Protein AF-A0A433H4H2-F1 (afdb_monomer)

Sequence (180 aa):
MEIAGAWGLQMPEAVRSMGRLAAERLDGFAQEAAGLAEDLLEARAQIAESAGTTWDSPAAGTFREGIQRHLGQADDAADHLRRAVDLFLRAAEEIRQWVDGIALAMEGVERRLVDSAVRHAGHLGVTVGSIFTHLHDMLEDPRARTALEELGHLREVYEQVSQPEMLVGLQRALSGSQGR

Mean predicted aligned error: 14.94 Å

Nearest PDB structures (foldseek):
  7ubt-assembly1_A  TM=6.525E-01  e=4.839E+00  Homo sapiens
  3zx6-assembly1_B  TM=3.576E-01  e=1.056E+00  Archaeoglobus fulgidus DSM 4304

pLDDT: mean 71.35, std 19.67, range [35.59, 97.0]

Solvent-accessible surface area (backbone atoms only — not comparable to full-atom values): 9523 Å² total; per-residue (Å²): 131,66,67,48,64,79,71,55,60,54,47,41,60,52,45,41,50,52,29,49,53,54,22,53,49,27,47,48,51,20,51,53,31,46,51,52,25,49,54,43,51,51,54,41,51,57,51,56,60,71,59,72,65,90,65,89,47,75,67,49,49,55,49,47,54,54,48,53,51,51,45,50,53,42,54,54,50,28,52,51,27,49,54,47,22,55,51,26,48,50,50,23,50,53,41,42,54,50,30,51,51,49,27,52,52,47,53,55,50,50,51,52,51,52,54,49,45,48,50,51,16,64,75,68,79,44,52,53,66,57,53,52,50,50,52,48,56,47,59,68,30,77,77,41,41,55,59,51,46,52,51,44,46,53,47,47,51,48,41,62,72,52,50,54,66,58,55,52,49,47,50,51,62,66,67,64,70,87,77,128

Structure (mmCIF, N/CA/C/O backbone):
data_AF-A0A433H4H2-F1
#
_entry.id   AF-A0A433H4H2-F1
#
loop_
_atom_site.group_PDB
_atom_site.id
_atom_site.type_symbol
_atom_site.label_atom_id
_atom_site.label_alt_id
_atom_site.label_comp_id
_atom_site.label_asym_id
_atom_site.label_entity_id
_atom_site.label_seq_id
_atom_site.pdbx_PDB_ins_code
_atom_site.Cartn_x
_atom_site.Cartn_y
_atom_site.Cartn_z
_atom_site.occupancy
_atom_site.B_iso_or_equiv
_atom_site.auth_seq_id
_atom_site.auth_comp_id
_atom_site.auth_asym_id
_atom_site.auth_atom_id
_atom_site.pdbx_PDB_model_num
ATOM 1 N N . MET A 1 1 ? 33.474 -1.408 -23.831 1.00 35.59 1 MET A N 1
ATOM 2 C CA . MET A 1 1 ? 33.199 0.033 -23.994 1.00 35.59 1 MET A CA 1
ATOM 3 C C . MET A 1 1 ? 31.691 0.185 -23.901 1.00 35.59 1 MET A C 1
ATOM 5 O O . MET A 1 1 ? 30.995 -0.259 -24.806 1.00 35.59 1 MET A O 1
ATOM 9 N N . GLU A 1 2 ? 31.192 0.643 -22.754 1.00 40.25 2 GLU A N 1
ATOM 10 C CA . GLU A 1 2 ? 29.758 0.771 -22.460 1.00 40.25 2 GLU A CA 1
ATOM 11 C C . GLU A 1 2 ? 29.166 1.968 -23.215 1.00 40.25 2 GLU A C 1
ATOM 13 O O . GLU A 1 2 ? 28.964 3.045 -22.665 1.00 40.25 2 GLU A O 1
ATOM 18 N N . ILE A 1 3 ? 28.887 1.779 -24.504 1.00 43.09 3 ILE A N 1
ATOM 19 C CA . ILE A 1 3 ? 28.184 2.768 -25.339 1.00 43.09 3 ILE A CA 1
ATOM 20 C C . ILE A 1 3 ? 26.785 3.061 -24.756 1.00 43.09 3 ILE A C 1
ATOM 22 O O . ILE A 1 3 ? 26.296 4.183 -24.849 1.00 43.09 3 ILE A O 1
ATOM 26 N N . ALA A 1 4 ? 26.195 2.084 -24.058 1.00 42.28 4 ALA A N 1
ATOM 27 C CA . ALA A 1 4 ? 24.957 2.237 -23.303 1.00 42.28 4 ALA A CA 1
ATOM 28 C C . ALA A 1 4 ? 25.090 3.200 -22.102 1.00 42.28 4 ALA A C 1
ATOM 30 O O . ALA A 1 4 ? 24.214 4.030 -21.867 1.00 42.28 4 ALA A O 1
ATOM 31 N N . GLY A 1 5 ? 26.212 3.164 -21.374 1.00 45.78 5 GLY A N 1
ATOM 32 C CA . GLY A 1 5 ? 26.454 4.061 -20.238 1.00 45.78 5 GLY A CA 1
ATOM 33 C C . GLY A 1 5 ? 26.567 5.533 -20.651 1.00 45.78 5 GLY A C 1
ATOM 34 O O . GLY A 1 5 ? 26.036 6.405 -19.969 1.00 45.78 5 GLY A O 1
ATOM 35 N N . ALA A 1 6 ? 27.173 5.811 -21.811 1.00 42.44 6 ALA A N 1
ATOM 36 C CA . ALA A 1 6 ? 27.397 7.171 -22.315 1.00 42.44 6 ALA A CA 1
ATOM 37 C C . ALA A 1 6 ? 26.117 7.905 -22.773 1.00 42.44 6 ALA A C 1
ATOM 39 O O . ALA A 1 6 ? 26.115 9.127 -22.870 1.00 42.44 6 ALA A O 1
ATOM 40 N N . TRP A 1 7 ? 25.027 7.177 -23.034 1.00 46.47 7 TRP A N 1
ATOM 41 C CA . TRP A 1 7 ? 23.736 7.736 -23.469 1.00 46.47 7 TRP A CA 1
ATOM 42 C C . TRP A 1 7 ? 22.675 7.721 -22.361 1.00 46.47 7 TRP A C 1
ATOM 44 O O . TRP A 1 7 ? 21.509 8.022 -22.609 1.00 46.47 7 TRP A O 1
ATOM 54 N N . GLY A 1 8 ? 23.050 7.329 -21.140 1.00 48.72 8 GLY A N 1
ATOM 55 C CA . GLY A 1 8 ? 22.082 7.077 -20.079 1.00 48.72 8 GLY A CA 1
ATOM 56 C C . GLY A 1 8 ? 21.193 5.861 -20.362 1.00 48.72 8 GLY A C 1
ATOM 57 O O . GLY A 1 8 ? 20.139 5.744 -19.765 1.00 48.72 8 GLY A O 1
ATOM 58 N N . LEU A 1 9 ? 21.578 4.909 -21.218 1.00 49.84 9 LEU A N 1
ATOM 59 C CA . LEU A 1 9 ? 20.783 3.698 -21.496 1.00 49.84 9 LEU A CA 1
ATOM 60 C C . LEU A 1 9 ? 20.742 2.698 -20.319 1.00 49.84 9 LEU A C 1
ATOM 62 O O . LEU A 1 9 ? 20.111 1.656 -20.428 1.00 49.84 9 LEU A O 1
ATOM 66 N N . GLN A 1 10 ? 21.302 3.038 -19.149 1.00 55.38 10 GLN A N 1
ATOM 67 C CA . GLN A 1 10 ? 20.927 2.399 -17.874 1.00 55.38 10 GLN A CA 1
ATOM 68 C C . GLN A 1 10 ? 19.482 2.721 -17.446 1.00 55.38 10 GLN A C 1
ATOM 70 O O . GLN A 1 10 ? 18.995 2.183 -16.455 1.00 55.38 10 GLN A O 1
ATOM 75 N N . MET A 1 11 ? 18.775 3.594 -18.170 1.00 64.12 11 MET A N 1
ATOM 76 C CA . MET A 1 11 ? 17.440 4.057 -17.799 1.00 64.12 11 MET A CA 1
ATOM 77 C C . MET A 1 11 ? 16.383 2.955 -17.632 1.00 64.12 11 MET A C 1
ATOM 79 O O . MET A 1 11 ? 15.641 3.067 -16.664 1.00 64.12 11 MET A O 1
ATOM 83 N N . PRO A 1 12 ? 16.285 1.884 -18.449 1.00 68.75 12 PRO A N 1
ATOM 84 C CA . PRO A 1 12 ? 15.277 0.845 -18.214 1.00 68.75 12 PRO A CA 1
ATOM 85 C C . PRO A 1 12 ? 15.496 0.119 -16.883 1.00 68.75 12 PRO A C 1
ATOM 87 O O . PRO A 1 12 ? 14.552 -0.122 -16.135 1.00 68.75 12 PRO A O 1
ATOM 90 N N . GLU A 1 13 ? 16.749 -0.194 -16.552 1.00 72.69 13 GLU A N 1
ATOM 91 C CA . GLU A 1 13 ? 17.102 -0.858 -15.297 1.00 72.69 13 GLU A CA 1
ATOM 92 C C . GLU A 1 13 ? 16.989 0.092 -14.097 1.00 72.69 13 GLU A C 1
ATOM 94 O O . GLU A 1 13 ? 16.470 -0.297 -13.052 1.00 72.69 13 GLU A O 1
ATOM 99 N N . ALA A 1 14 ? 17.366 1.362 -14.259 1.00 71.00 14 ALA A N 1
ATOM 100 C CA . ALA A 1 14 ? 17.165 2.394 -13.247 1.00 71.00 14 ALA A CA 1
ATOM 101 C C . ALA A 1 14 ? 15.672 2.641 -12.967 1.00 71.00 14 ALA A C 1
ATOM 103 O O . ALA A 1 14 ? 15.273 2.715 -11.806 1.00 71.00 14 ALA A O 1
ATOM 104 N N . VAL A 1 15 ? 14.834 2.701 -14.007 1.00 72.06 15 VAL A N 1
ATOM 105 C CA . VAL A 1 15 ? 13.373 2.851 -13.901 1.00 72.06 15 VAL A CA 1
ATOM 106 C C . VAL A 1 15 ? 12.758 1.641 -13.201 1.00 72.06 15 VAL A C 1
ATOM 108 O O . VAL A 1 15 ? 12.009 1.823 -12.241 1.00 72.06 15 VAL A O 1
ATOM 111 N N . ARG A 1 16 ? 13.147 0.415 -13.581 1.00 78.50 16 ARG A N 1
ATOM 112 C CA . ARG A 1 16 ? 12.754 -0.815 -12.867 1.00 78.50 16 ARG A CA 1
ATOM 113 C C . ARG A 1 16 ? 13.172 -0.794 -11.403 1.00 78.50 16 ARG A C 1
ATOM 115 O O . ARG A 1 16 ? 12.376 -1.131 -10.533 1.00 78.50 16 ARG A O 1
ATOM 122 N N . SER A 1 17 ? 14.404 -0.377 -11.118 1.00 79.00 17 SER A N 1
ATOM 123 C CA . SER A 1 17 ? 14.930 -0.324 -9.755 1.00 79.00 17 SER A CA 1
ATOM 124 C C . SER A 1 17 ? 14.169 0.683 -8.890 1.00 79.00 17 SER A C 1
ATOM 126 O O . SER A 1 17 ? 13.762 0.345 -7.780 1.00 79.00 17 SER A O 1
ATOM 128 N N . MET A 1 18 ? 13.899 1.885 -9.411 1.00 73.94 18 MET A N 1
ATOM 129 C CA . MET A 1 18 ? 13.092 2.896 -8.718 1.00 73.94 18 MET A CA 1
ATOM 130 C C . MET A 1 18 ? 11.650 2.432 -8.499 1.00 73.94 18 MET A C 1
ATOM 132 O O . MET A 1 18 ? 11.120 2.591 -7.402 1.00 73.94 18 MET A O 1
ATOM 136 N N . GLY A 1 19 ? 11.027 1.822 -9.510 1.00 75.88 19 GLY A N 1
ATOM 137 C CA . GLY A 1 19 ? 9.676 1.276 -9.390 1.00 75.88 19 GLY A CA 1
ATOM 138 C C . GLY A 1 19 ? 9.571 0.164 -8.357 1.00 75.88 19 GLY A C 1
ATOM 139 O O . GLY A 1 19 ? 8.649 0.163 -7.545 1.00 75.88 19 GLY A O 1
ATOM 140 N N . ARG A 1 20 ? 10.557 -0.737 -8.332 1.00 85.12 20 ARG A N 1
ATOM 141 C CA . ARG A 1 20 ? 10.664 -1.782 -7.314 1.00 85.12 20 ARG A CA 1
ATOM 142 C C . ARG A 1 20 ? 10.792 -1.184 -5.915 1.00 85.12 20 ARG A C 1
ATOM 144 O O . ARG A 1 20 ? 10.029 -1.573 -5.046 1.00 85.12 20 ARG A O 1
ATOM 151 N N . LEU A 1 21 ? 11.686 -0.215 -5.709 1.00 84.31 21 LEU A N 1
ATOM 152 C CA . LEU A 1 21 ? 11.854 0.438 -4.403 1.00 84.31 21 LEU A CA 1
ATOM 153 C C . LEU A 1 21 ? 10.568 1.137 -3.935 1.00 84.31 21 LEU A C 1
ATOM 155 O O . LEU A 1 21 ? 10.211 1.067 -2.760 1.00 84.31 21 LEU A O 1
ATOM 159 N N . ALA A 1 22 ? 9.853 1.799 -4.848 1.00 78.88 22 ALA A N 1
ATOM 160 C CA . ALA A 1 22 ? 8.574 2.429 -4.538 1.00 78.88 22 ALA A CA 1
ATOM 161 C C . ALA A 1 22 ? 7.499 1.394 -4.156 1.00 78.88 22 ALA A C 1
ATOM 163 O O . ALA A 1 22 ? 6.791 1.588 -3.168 1.00 78.88 22 ALA A O 1
ATOM 164 N N . ALA A 1 23 ? 7.409 0.283 -4.894 1.00 82.12 23 ALA A N 1
ATOM 165 C CA . ALA A 1 23 ? 6.491 -0.810 -4.588 1.00 82.12 23 ALA A CA 1
ATOM 166 C C . ALA A 1 23 ? 6.828 -1.496 -3.252 1.00 82.12 23 ALA A C 1
ATOM 168 O O . ALA A 1 23 ? 5.941 -1.672 -2.424 1.00 82.12 23 ALA A O 1
ATOM 169 N N . GLU A 1 24 ? 8.105 -1.788 -2.992 1.00 89.94 24 GLU A N 1
ATOM 170 C CA . GLU A 1 24 ? 8.580 -2.352 -1.720 1.00 89.94 24 GLU A CA 1
ATOM 171 C C . GLU A 1 24 ? 8.242 -1.439 -0.535 1.00 89.94 24 GLU A C 1
ATOM 173 O O . GLU A 1 24 ? 7.883 -1.914 0.543 1.00 89.94 24 GLU A O 1
ATOM 178 N N . ARG A 1 25 ? 8.306 -0.113 -0.718 1.00 87.56 25 ARG A N 1
ATOM 179 C CA . ARG A 1 25 ? 7.927 0.825 0.342 1.00 87.56 25 ARG A CA 1
ATOM 180 C C . ARG A 1 25 ? 6.428 0.798 0.631 1.00 87.56 25 ARG A C 1
ATOM 182 O O . ARG A 1 25 ? 6.049 0.876 1.798 1.00 87.56 25 ARG A O 1
ATOM 189 N N . LEU A 1 26 ? 5.592 0.685 -0.400 1.00 84.94 26 LEU A N 1
ATOM 190 C CA . LEU A 1 26 ? 4.146 0.525 -0.235 1.00 84.94 26 LEU A CA 1
ATOM 191 C C . LEU A 1 26 ? 3.800 -0.809 0.434 1.00 84.94 26 LEU A C 1
ATOM 193 O O . LEU A 1 26 ? 2.966 -0.821 1.336 1.00 84.94 26 LEU A O 1
ATOM 197 N N . ASP A 1 27 ? 4.489 -1.892 0.075 1.00 89.50 27 ASP A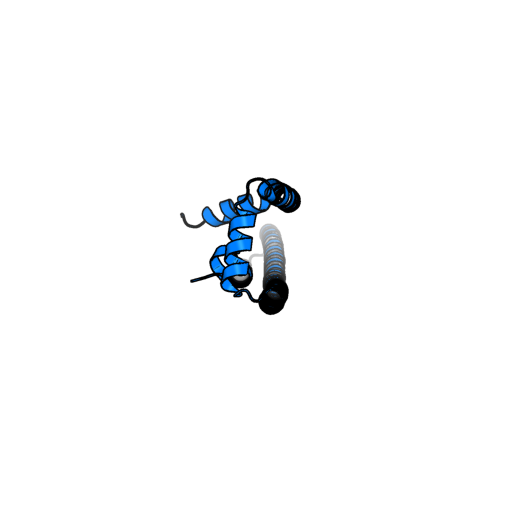 N 1
ATOM 198 C CA . ASP A 1 27 ? 4.361 -3.181 0.761 1.00 89.50 27 ASP A CA 1
ATOM 199 C C . ASP A 1 27 ? 4.758 -3.053 2.247 1.00 89.50 27 ASP A C 1
ATOM 201 O O . ASP A 1 27 ? 4.073 -3.580 3.123 1.00 89.50 27 ASP A O 1
ATOM 205 N N . GLY A 1 28 ? 5.807 -2.282 2.557 1.00 92.31 28 GLY A N 1
ATOM 206 C CA . GLY A 1 28 ? 6.192 -1.953 3.933 1.00 92.31 28 GLY A CA 1
ATOM 207 C C . GLY A 1 28 ? 5.105 -1.189 4.698 1.00 92.31 28 GLY A C 1
ATOM 208 O O . GLY A 1 28 ? 4.760 -1.569 5.813 1.00 92.31 28 GLY A O 1
ATOM 209 N N . PHE A 1 29 ? 4.496 -0.162 4.094 1.00 90.50 29 PHE A N 1
ATOM 210 C CA . PHE A 1 29 ? 3.370 0.550 4.714 1.00 90.50 29 PHE A CA 1
ATOM 211 C C . PHE A 1 29 ? 2.142 -0.343 4.915 1.00 90.50 29 PHE A C 1
ATOM 213 O O . PHE A 1 29 ? 1.442 -0.205 5.917 1.00 90.50 29 PHE A O 1
ATOM 220 N N . ALA A 1 30 ? 1.887 -1.274 3.995 1.00 91.06 30 ALA A N 1
ATOM 221 C CA . ALA A 1 30 ? 0.827 -2.263 4.136 1.00 91.06 30 ALA A CA 1
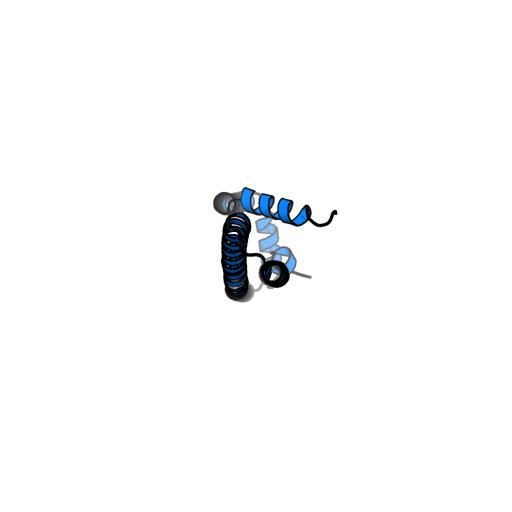ATOM 222 C C . ALA A 1 30 ? 1.079 -3.184 5.344 1.00 91.06 30 ALA A C 1
ATOM 224 O O . ALA A 1 30 ? 0.167 -3.434 6.127 1.00 91.06 30 ALA A O 1
ATOM 225 N N . GLN A 1 31 ? 2.319 -3.638 5.547 1.00 95.31 31 GLN A N 1
ATOM 226 C CA . GLN A 1 31 ? 2.692 -4.443 6.715 1.00 95.31 31 GLN A CA 1
ATOM 227 C C . GLN A 1 31 ? 2.564 -3.656 8.024 1.00 95.31 31 GLN A C 1
ATOM 229 O O . GLN A 1 31 ? 1.984 -4.160 8.984 1.00 95.31 31 GLN A O 1
ATOM 234 N N . GLU A 1 32 ? 3.053 -2.413 8.056 1.00 95.44 32 GLU A N 1
ATOM 235 C CA . GLU A 1 32 ? 2.932 -1.526 9.221 1.00 95.44 32 GLU A CA 1
ATOM 236 C C . GLU A 1 32 ? 1.452 -1.286 9.583 1.00 95.44 32 GLU A C 1
ATOM 238 O O . GLU A 1 32 ? 1.059 -1.430 10.740 1.00 95.44 32 GLU A O 1
ATOM 243 N N . ALA A 1 33 ? 0.605 -0.979 8.595 1.00 90.44 33 ALA A N 1
ATOM 244 C CA . ALA A 1 33 ? -0.824 -0.756 8.808 1.00 90.44 33 ALA A CA 1
ATOM 245 C C . ALA A 1 33 ? -1.563 -2.025 9.266 1.00 90.44 33 ALA A C 1
ATOM 247 O O . ALA A 1 33 ? -2.457 -1.936 10.109 1.00 90.44 33 ALA A O 1
ATOM 248 N N . ALA A 1 34 ? -1.186 -3.197 8.744 1.00 94.75 34 ALA A N 1
ATOM 249 C CA . ALA A 1 34 ? -1.733 -4.476 9.185 1.00 94.75 34 ALA A CA 1
ATOM 250 C C . ALA A 1 34 ? -1.381 -4.762 10.653 1.00 94.75 34 ALA A C 1
ATOM 252 O O . ALA A 1 34 ? -2.279 -5.076 11.432 1.00 94.75 34 ALA A O 1
ATOM 253 N N . GLY A 1 35 ? -0.116 -4.564 11.042 1.00 96.44 35 GLY A N 1
ATOM 254 C CA . GLY A 1 35 ? 0.322 -4.715 12.433 1.00 96.44 35 GLY A CA 1
ATOM 255 C C . GLY A 1 35 ? -0.432 -3.780 13.380 1.00 96.44 35 GLY A C 1
ATOM 256 O O . GLY A 1 35 ? -0.981 -4.226 14.380 1.00 96.44 35 GLY A O 1
ATOM 257 N N . LEU A 1 36 ? -0.586 -2.504 13.010 1.00 94.50 36 LEU A N 1
ATOM 258 C CA . LEU A 1 36 ? -1.368 -1.548 13.803 1.00 94.50 36 LEU A CA 1
ATOM 259 C C . LEU A 1 36 ? -2.843 -1.953 13.948 1.00 94.50 36 LEU A C 1
ATOM 261 O O . LEU A 1 36 ? -3.447 -1.706 14.992 1.00 94.50 36 LEU A O 1
ATOM 265 N N . ALA A 1 37 ? -3.444 -2.550 12.915 1.00 94.25 37 ALA A N 1
ATOM 266 C CA . ALA A 1 37 ? -4.822 -3.029 12.986 1.00 94.25 37 ALA A CA 1
ATOM 267 C C . ALA A 1 37 ? -4.956 -4.225 13.941 1.00 94.25 37 ALA A C 1
ATOM 269 O O . ALA A 1 37 ? -5.946 -4.315 14.668 1.00 94.25 37 ALA A O 1
ATOM 270 N N . GLU A 1 38 ? -3.975 -5.129 13.949 1.00 95.88 38 GLU A N 1
ATOM 271 C CA . GLU A 1 38 ? -3.919 -6.262 14.877 1.00 95.88 38 GLU A CA 1
ATOM 272 C C . GLU A 1 38 ? -3.728 -5.793 16.322 1.00 95.88 38 GLU A C 1
ATOM 274 O O . GLU A 1 38 ? -4.548 -6.138 17.176 1.00 95.88 38 GLU A O 1
ATOM 279 N N . ASP A 1 39 ? -2.742 -4.928 16.572 1.00 95.19 39 ASP A N 1
ATOM 280 C CA . ASP A 1 39 ? -2.469 -4.344 17.891 1.00 95.19 39 ASP A CA 1
ATOM 281 C C . ASP A 1 39 ? -3.709 -3.635 18.457 1.00 95.19 39 ASP A C 1
ATOM 283 O O . ASP A 1 39 ? -4.050 -3.758 19.638 1.00 95.19 39 ASP A O 1
ATOM 287 N N . LEU A 1 40 ? -4.430 -2.901 17.603 1.00 94.0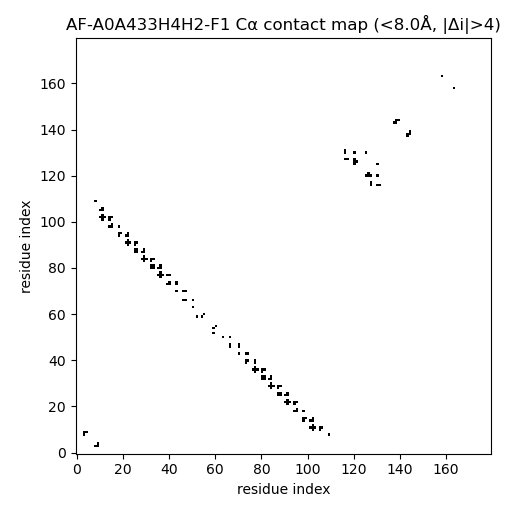6 40 LEU A N 1
ATOM 288 C CA . LEU A 1 40 ? -5.644 -2.195 17.995 1.00 94.06 40 LEU A CA 1
ATOM 289 C C . LEU A 1 40 ? -6.775 -3.158 18.377 1.00 94.06 40 LEU A C 1
ATOM 291 O O . LEU A 1 40 ? -7.492 -2.907 19.348 1.00 94.06 40 LEU A O 1
ATOM 295 N N . LEU A 1 41 ? -6.938 -4.260 17.642 1.00 94.44 41 LEU A N 1
ATOM 296 C CA . LEU A 1 41 ? -7.946 -5.277 17.947 1.00 94.44 41 LEU A CA 1
ATOM 297 C C . LEU A 1 41 ? -7.604 -6.069 19.210 1.00 94.44 41 LEU A C 1
ATOM 299 O O . LEU A 1 41 ? -8.512 -6.422 19.967 1.00 94.44 41 LEU A O 1
ATOM 303 N N . GLU A 1 42 ? -6.319 -6.302 19.474 1.00 95.06 42 GLU A N 1
ATOM 304 C CA . GLU A 1 42 ? -5.861 -6.893 20.728 1.00 95.06 42 GLU A CA 1
ATOM 305 C C . GLU A 1 42 ? -6.160 -5.962 21.911 1.00 95.06 42 GLU A C 1
ATOM 307 O O . GLU A 1 42 ? -6.816 -6.372 22.873 1.00 95.06 42 GLU A O 1
ATOM 312 N N . ALA A 1 43 ? -5.780 -4.685 21.816 1.00 91.75 43 ALA A N 1
ATOM 313 C CA . ALA A 1 43 ? -6.084 -3.685 22.840 1.00 91.75 43 ALA A CA 1
ATOM 314 C C . ALA A 1 43 ? -7.599 -3.562 23.078 1.00 91.75 43 ALA A C 1
ATOM 316 O O . ALA A 1 43 ? -8.070 -3.511 24.217 1.00 91.75 43 ALA A O 1
ATOM 317 N N . ARG A 1 44 ? -8.389 -3.586 22.001 1.00 93.31 44 ARG A N 1
ATOM 318 C CA . ARG A 1 44 ? -9.854 -3.613 22.049 1.00 93.31 44 ARG A CA 1
ATOM 319 C C . ARG A 1 44 ? -10.380 -4.845 22.794 1.00 93.31 44 ARG A C 1
ATOM 321 O O . ARG A 1 44 ? -11.294 -4.706 23.607 1.00 93.31 44 ARG A O 1
ATOM 328 N N . ALA A 1 45 ? -9.822 -6.033 22.563 1.00 92.44 45 ALA A N 1
ATOM 329 C CA . ALA A 1 45 ? -10.211 -7.250 23.277 1.00 92.44 45 ALA A CA 1
ATOM 330 C C . ALA A 1 45 ? -9.916 -7.158 24.786 1.00 92.44 45 ALA A C 1
ATOM 332 O O . ALA A 1 45 ? -10.791 -7.468 25.595 1.00 92.44 45 ALA A O 1
ATOM 333 N N . GLN A 1 46 ? -8.741 -6.642 25.161 1.00 90.50 46 GLN A N 1
ATOM 334 C CA . GLN A 1 46 ? -8.359 -6.425 26.563 1.00 90.50 46 GLN A CA 1
ATOM 335 C C . GLN A 1 46 ? -9.297 -5.426 27.265 1.00 90.50 46 GLN A C 1
ATOM 337 O O . GLN A 1 46 ? -9.746 -5.651 28.393 1.00 90.50 46 GLN A O 1
ATOM 342 N N . ILE A 1 47 ? -9.659 -4.332 26.586 1.00 88.38 47 ILE A N 1
ATOM 343 C CA . ILE A 1 47 ? -10.605 -3.343 27.120 1.00 88.38 47 ILE A CA 1
ATOM 344 C C . ILE A 1 47 ? -12.000 -3.958 27.280 1.00 88.38 47 ILE A C 1
ATOM 346 O O . ILE A 1 47 ? -12.652 -3.734 28.303 1.00 88.38 47 ILE A O 1
ATOM 350 N N . ALA A 1 48 ? -12.461 -4.750 26.309 1.00 88.44 48 ALA A N 1
ATOM 351 C CA . ALA A 1 48 ? -13.763 -5.407 26.377 1.00 88.44 48 ALA A CA 1
ATOM 352 C C . ALA A 1 48 ? -13.870 -6.361 27.579 1.00 88.44 48 ALA A C 1
ATOM 354 O O . ALA A 1 48 ? -14.907 -6.391 28.242 1.00 88.44 48 ALA A O 1
ATOM 355 N N . GLU A 1 49 ? -12.794 -7.080 27.903 1.00 85.12 49 GLU A N 1
ATOM 356 C CA . GLU A 1 49 ? -12.722 -7.937 29.089 1.00 85.12 49 GLU A CA 1
ATOM 357 C C . GLU A 1 49 ? -12.825 -7.120 30.388 1.00 85.12 49 GLU A C 1
ATOM 359 O O . GLU A 1 49 ? -13.604 -7.458 31.282 1.00 85.12 49 GLU A O 1
ATOM 364 N N . SER A 1 50 ? -12.138 -5.974 30.457 1.00 77.19 50 SER A N 1
ATOM 365 C CA . SER A 1 50 ? -12.191 -5.072 31.620 1.00 77.19 50 SER A CA 1
ATOM 366 C C . SER A 1 50 ? -13.579 -4.453 31.862 1.00 77.19 50 SER A C 1
ATOM 368 O O . SER A 1 50 ? -13.914 -4.060 32.981 1.00 77.19 50 SER A O 1
ATOM 370 N N . ALA A 1 51 ? -14.419 -4.401 30.823 1.00 72.06 51 ALA A N 1
ATOM 371 C CA . ALA A 1 51 ? -15.767 -3.844 30.868 1.00 72.06 51 ALA A CA 1
ATOM 372 C C . ALA A 1 51 ? -16.806 -4.781 31.513 1.00 72.06 51 ALA A C 1
ATOM 374 O O . ALA A 1 51 ? -17.904 -4.327 31.850 1.00 72.06 51 ALA A O 1
ATOM 375 N N . GLY A 1 52 ? -16.469 -6.063 31.714 1.00 72.50 52 GLY A N 1
ATOM 376 C CA . GLY A 1 52 ? -17.313 -7.109 32.308 1.00 72.50 52 GLY A CA 1
ATOM 377 C C . GLY A 1 52 ? -17.574 -6.954 33.811 1.00 72.50 52 GLY A C 1
ATOM 378 O O . GLY A 1 52 ? -17.609 -7.938 34.546 1.00 72.50 52 GLY A O 1
ATOM 379 N N . THR A 1 53 ? -17.742 -5.724 34.295 1.00 70.50 53 THR A N 1
ATOM 380 C CA . THR A 1 53 ? -18.043 -5.457 35.705 1.00 70.50 53 THR A CA 1
ATOM 381 C C . THR A 1 53 ? -19.507 -5.790 36.010 1.00 70.50 53 THR A C 1
ATOM 383 O O . THR A 1 53 ? -20.420 -5.393 35.288 1.00 70.50 53 THR A O 1
ATOM 386 N N . THR A 1 54 ? -19.752 -6.530 37.094 1.00 73.56 54 THR A N 1
ATOM 387 C CA . THR A 1 54 ? -21.093 -6.991 37.508 1.00 73.56 54 THR A CA 1
ATOM 388 C C . THR A 1 54 ? -21.834 -5.992 38.403 1.00 73.56 54 THR A C 1
ATOM 390 O O . THR A 1 54 ? -22.870 -6.324 38.977 1.00 73.56 54 THR A O 1
ATOM 393 N N . TRP A 1 55 ? -21.294 -4.785 38.587 1.00 80.81 55 TRP A N 1
ATOM 394 C CA . TRP A 1 55 ? -21.882 -3.777 39.464 1.00 80.81 55 TRP A CA 1
ATOM 395 C C . TRP A 1 55 ? -22.991 -3.003 38.747 1.00 80.81 55 TRP A C 1
ATOM 397 O O . TRP A 1 55 ? -22.760 -2.383 37.711 1.00 80.81 55 TRP A O 1
ATOM 407 N N . ASP A 1 56 ? -24.188 -3.001 39.336 1.00 82.00 56 ASP A N 1
ATOM 408 C CA . ASP A 1 56 ? -25.322 -2.221 38.852 1.00 82.00 56 ASP A CA 1
ATOM 409 C C . ASP A 1 56 ? -25.429 -0.871 39.583 1.00 82.00 56 ASP A C 1
ATOM 411 O O . ASP A 1 56 ? -25.756 -0.790 40.770 1.00 82.00 56 ASP A O 1
ATOM 415 N N . SER A 1 57 ? -25.081 0.202 38.875 1.00 88.50 57 SER A N 1
ATOM 416 C CA . SER A 1 57 ? -25.275 1.588 39.304 1.00 88.50 57 SER A CA 1
ATOM 417 C C . SER A 1 57 ? -25.374 2.512 38.085 1.00 88.50 57 SER A C 1
ATOM 419 O O . SER A 1 57 ? -24.858 2.168 37.017 1.00 88.50 57 SER A O 1
ATOM 421 N N . PRO A 1 58 ? -25.950 3.722 38.223 1.00 88.12 58 PRO A N 1
ATOM 422 C CA . PRO A 1 58 ? -25.950 4.709 37.143 1.00 88.12 58 PRO A CA 1
ATOM 423 C C . PRO A 1 58 ? -24.538 5.028 36.625 1.00 88.12 58 PRO A C 1
ATOM 425 O O . PRO A 1 58 ? -24.334 5.130 35.420 1.00 88.12 58 PRO A O 1
ATOM 428 N N . ALA A 1 59 ? -23.544 5.099 37.519 1.00 87.06 59 ALA A N 1
ATOM 429 C CA . ALA A 1 59 ? -22.146 5.317 37.148 1.00 87.06 59 ALA A CA 1
ATOM 430 C C . ALA A 1 59 ? -21.564 4.142 36.338 1.00 87.06 59 ALA A C 1
ATOM 432 O O . ALA A 1 59 ? -20.849 4.361 35.361 1.00 87.06 59 ALA A O 1
ATOM 433 N N . ALA A 1 60 ? -21.910 2.902 36.701 1.00 85.81 60 ALA A N 1
ATOM 434 C CA . ALA A 1 60 ? -21.518 1.710 35.949 1.00 85.81 60 ALA A CA 1
ATOM 435 C C . ALA A 1 60 ? -22.209 1.628 34.574 1.00 85.81 60 ALA A C 1
ATOM 437 O O . ALA A 1 60 ? -21.633 1.094 33.626 1.00 85.81 60 ALA A O 1
ATOM 438 N N . GLY A 1 61 ? -23.423 2.173 34.439 1.00 86.75 61 GLY A N 1
ATOM 439 C CA . GLY A 1 61 ? -24.090 2.371 33.148 1.00 86.75 61 GLY A CA 1
ATOM 440 C C . GLY A 1 61 ? -23.298 3.311 32.236 1.00 86.75 61 GLY A C 1
ATOM 441 O O . GLY A 1 61 ? -22.880 2.903 31.153 1.00 86.75 61 GLY A O 1
ATOM 442 N N . THR A 1 62 ? -22.991 4.522 32.714 1.00 89.69 62 THR A N 1
ATOM 443 C CA . THR A 1 62 ? -22.211 5.518 31.957 1.00 89.69 62 THR A CA 1
ATOM 444 C C . THR A 1 62 ? -20.823 5.004 31.572 1.00 89.69 62 THR A C 1
ATOM 446 O O . THR A 1 62 ? -20.355 5.247 30.460 1.00 89.69 62 THR A O 1
ATOM 449 N N . PHE A 1 63 ? -20.160 4.267 32.469 1.00 87.62 63 PHE A N 1
ATOM 450 C CA . PHE A 1 63 ? -18.872 3.641 32.179 1.00 87.62 63 PHE A CA 1
ATOM 451 C C . PHE A 1 63 ? -18.978 2.627 31.031 1.00 87.62 63 PHE A C 1
ATOM 453 O O . PHE A 1 63 ? -18.217 2.720 30.070 1.00 87.62 63 PHE A O 1
ATOM 460 N N . ARG A 1 64 ? -19.949 1.703 31.080 1.00 88.12 64 ARG A N 1
ATOM 461 C CA . ARG A 1 64 ? -20.153 0.700 30.019 1.00 88.12 64 ARG A CA 1
ATOM 462 C C . ARG A 1 64 ? -20.482 1.338 28.671 1.00 88.12 64 ARG A C 1
ATOM 464 O O . ARG A 1 64 ? -19.926 0.912 27.665 1.00 88.12 64 ARG A O 1
ATOM 471 N N . GLU A 1 65 ? -21.314 2.377 28.644 1.00 89.94 65 GLU A N 1
ATOM 472 C CA . GLU A 1 65 ? -21.587 3.140 27.417 1.00 89.94 65 GLU A CA 1
ATOM 473 C C . GLU A 1 65 ? -20.329 3.830 26.869 1.00 89.94 65 GLU A C 1
ATOM 475 O O . GLU A 1 65 ? -20.089 3.834 25.660 1.00 89.94 65 GLU A O 1
ATOM 480 N N . GLY A 1 66 ? -19.503 4.401 27.752 1.00 90.88 66 GLY A N 1
ATOM 481 C CA . GLY A 1 66 ? -18.208 4.977 27.392 1.00 90.88 66 GLY A CA 1
ATOM 482 C C . GLY A 1 66 ? -17.285 3.950 26.742 1.00 90.88 66 GLY A C 1
ATOM 483 O O . GLY A 1 66 ? -16.765 4.195 25.654 1.00 90.88 66 GLY A O 1
ATOM 484 N N . ILE A 1 67 ? -17.147 2.777 27.364 1.00 91.00 67 ILE A N 1
ATOM 485 C CA . ILE A 1 67 ? -16.346 1.681 26.821 1.00 91.00 67 ILE A CA 1
ATOM 486 C C . ILE A 1 67 ? -16.907 1.194 25.483 1.00 91.00 67 ILE A C 1
ATOM 488 O O . ILE A 1 67 ? -16.147 1.086 24.531 1.00 91.00 67 ILE A O 1
ATOM 492 N N . GLN A 1 68 ? -18.217 0.972 25.355 1.00 90.56 68 GLN A N 1
ATOM 493 C CA . GLN A 1 68 ? -18.823 0.551 24.084 1.00 90.56 68 GLN A CA 1
ATOM 494 C C . GLN A 1 68 ? -18.529 1.529 22.944 1.00 90.56 68 GLN A C 1
ATOM 496 O O . GLN A 1 68 ? -18.220 1.099 21.833 1.00 90.56 68 GLN A O 1
ATOM 501 N N . ARG A 1 69 ? -18.559 2.838 23.218 1.00 93.25 69 ARG A N 1
ATOM 502 C CA . ARG A 1 69 ? -18.181 3.854 22.229 1.00 93.25 69 ARG A CA 1
ATOM 503 C C . ARG A 1 69 ? -16.714 3.727 21.818 1.00 93.25 69 ARG A C 1
ATOM 505 O O . ARG A 1 69 ? -16.423 3.804 20.630 1.00 93.25 69 ARG A O 1
ATOM 512 N N . HIS A 1 70 ? -15.808 3.517 22.770 1.00 91.25 70 HIS A N 1
ATOM 513 C CA . HIS A 1 70 ? -14.386 3.324 22.475 1.00 91.25 70 HIS A CA 1
ATOM 514 C C . HIS A 1 70 ? -14.106 2.025 21.714 1.00 91.25 70 HIS A C 1
ATOM 516 O O . HIS A 1 70 ? -13.290 2.033 20.799 1.00 91.25 70 HIS A O 1
ATOM 522 N N . LEU A 1 71 ? -14.810 0.937 22.034 1.00 92.75 71 LEU A N 1
ATOM 523 C CA . LEU A 1 71 ? -14.712 -0.320 21.291 1.00 92.75 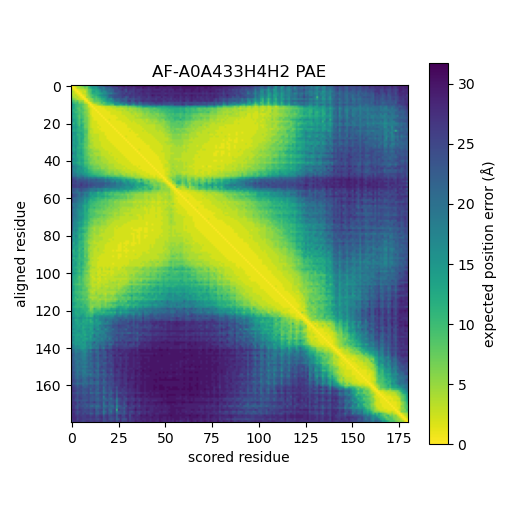71 LEU A CA 1
ATOM 524 C C . LEU A 1 71 ? -15.176 -0.137 19.839 1.00 92.75 71 LEU A C 1
ATOM 526 O O . LEU A 1 71 ? -14.479 -0.573 18.932 1.00 92.75 71 LEU A O 1
ATOM 530 N N . GLY A 1 72 ? -16.287 0.576 19.615 1.00 93.12 72 GLY A N 1
ATOM 531 C CA . GLY A 1 72 ? -16.754 0.905 18.264 1.00 93.12 72 GLY A CA 1
ATOM 532 C C . GLY A 1 72 ? -15.758 1.768 17.482 1.00 93.12 72 GLY A C 1
ATOM 533 O O . GLY A 1 72 ? -15.475 1.484 16.327 1.00 93.12 72 GLY A O 1
ATOM 534 N N . GLN A 1 73 ? -15.153 2.770 18.128 1.00 94.06 73 GLN A N 1
ATOM 535 C CA . GLN A 1 73 ? -14.102 3.590 17.511 1.00 94.06 73 GLN A CA 1
ATOM 536 C C . GLN A 1 73 ? -12.854 2.775 17.149 1.00 94.06 73 GLN A C 1
ATOM 538 O O . GLN A 1 73 ? -12.233 3.036 16.120 1.00 94.06 73 GLN A O 1
ATOM 543 N N . ALA A 1 74 ? -12.473 1.812 17.992 1.00 94.25 74 ALA A N 1
ATOM 544 C CA . ALA A 1 74 ? -11.356 0.917 17.717 1.00 94.25 74 ALA A CA 1
ATOM 545 C C . ALA A 1 74 ? -11.666 -0.025 16.541 1.00 94.25 74 ALA A C 1
ATOM 547 O O . ALA A 1 74 ? -10.813 -0.204 15.676 1.00 94.25 74 ALA A O 1
ATOM 548 N N . ASP A 1 75 ? -12.890 -0.559 16.472 1.00 94.25 75 ASP A N 1
ATOM 549 C CA . ASP A 1 75 ? -13.353 -1.389 15.354 1.00 94.25 75 ASP A CA 1
ATOM 550 C C . ASP A 1 75 ? -13.337 -0.588 14.031 1.00 94.25 75 ASP A C 1
ATOM 552 O O . ASP A 1 75 ? -12.743 -1.034 13.047 1.00 94.25 75 ASP A O 1
ATOM 556 N N . ASP A 1 76 ? -13.868 0.641 14.027 1.00 96.12 76 ASP A N 1
ATOM 557 C CA . ASP A 1 76 ? -13.851 1.532 12.856 1.00 96.12 76 ASP A CA 1
ATOM 558 C C . ASP A 1 76 ? -12.420 1.864 12.399 1.00 96.12 76 ASP A C 1
ATOM 560 O O . ASP A 1 76 ? -12.105 1.845 11.205 1.00 96.12 76 ASP A O 1
ATOM 564 N N . ALA A 1 77 ? -11.525 2.169 13.342 1.00 94.81 77 ALA A N 1
ATOM 565 C CA . ALA A 1 77 ? -10.132 2.481 13.038 1.00 94.81 77 ALA A CA 1
ATOM 566 C C . ALA A 1 77 ? -9.366 1.262 12.493 1.00 94.81 77 ALA A C 1
ATOM 568 O O . ALA A 1 77 ? -8.602 1.409 11.535 1.00 94.81 77 ALA A O 1
ATOM 569 N N . ALA A 1 78 ? -9.604 0.060 13.030 1.00 95.50 78 ALA A N 1
ATOM 570 C CA . ALA A 1 78 ? -9.024 -1.176 12.505 1.00 95.50 78 ALA A CA 1
ATOM 571 C C . ALA A 1 78 ? -9.501 -1.452 11.069 1.00 95.50 78 ALA A C 1
ATOM 573 O O . ALA A 1 78 ? -8.704 -1.819 10.203 1.00 95.50 78 ALA A O 1
ATOM 574 N N . ASP A 1 79 ? -10.780 -1.211 10.782 1.00 97.00 79 ASP A N 1
ATOM 575 C CA . ASP A 1 79 ? -11.329 -1.341 9.433 1.00 97.00 79 ASP A CA 1
ATOM 576 C C . ASP A 1 79 ? -10.745 -0.307 8.462 1.00 97.00 79 ASP A C 1
ATOM 578 O O . ASP A 1 79 ? -10.457 -0.633 7.307 1.00 97.00 79 ASP A O 1
ATOM 582 N N . HIS A 1 80 ? -10.515 0.929 8.910 1.00 96.31 80 HIS A N 1
ATOM 583 C CA . HIS A 1 80 ? -9.820 1.934 8.108 1.00 96.31 80 HIS A CA 1
ATOM 584 C C . HIS A 1 80 ? -8.377 1.529 7.786 1.00 96.31 80 HIS A C 1
ATOM 586 O O . HIS A 1 80 ? -7.959 1.678 6.635 1.00 96.31 80 HIS A O 1
ATOM 592 N N . LEU A 1 81 ? -7.642 0.978 8.756 1.00 94.19 81 LEU A N 1
ATOM 593 C CA . LEU A 1 81 ? -6.286 0.468 8.542 1.00 94.19 81 LEU A CA 1
ATOM 594 C C . LEU A 1 81 ? -6.276 -0.692 7.543 1.00 94.19 81 LEU A C 1
ATOM 596 O O . LEU A 1 81 ? -5.503 -0.662 6.591 1.00 94.19 81 LEU A O 1
ATOM 600 N N . ARG A 1 82 ? -7.191 -1.658 7.671 1.00 95.75 82 ARG A N 1
ATOM 601 C CA . ARG A 1 82 ? -7.326 -2.770 6.713 1.00 95.75 82 ARG A CA 1
ATOM 602 C C . ARG A 1 82 ? -7.622 -2.294 5.293 1.00 95.75 82 ARG A C 1
ATOM 604 O O . ARG A 1 82 ? -7.002 -2.765 4.348 1.00 95.75 82 ARG A O 1
ATOM 611 N N . ARG A 1 83 ? -8.510 -1.309 5.125 1.00 95.94 83 ARG A N 1
ATOM 612 C CA . ARG A 1 83 ? -8.750 -0.704 3.801 1.00 95.94 83 ARG A CA 1
ATOM 613 C C . ARG A 1 83 ? -7.504 -0.002 3.261 1.00 95.94 83 ARG A C 1
ATOM 615 O O . ARG A 1 83 ? -7.272 -0.031 2.057 1.00 95.94 83 ARG A O 1
ATOM 622 N N . ALA A 1 84 ? -6.712 0.634 4.123 1.00 92.50 84 ALA A N 1
ATOM 623 C CA . ALA A 1 84 ? -5.452 1.247 3.714 1.00 92.50 84 ALA A CA 1
ATOM 624 C C . ALA A 1 84 ? -4.439 0.196 3.228 1.00 92.50 84 ALA A C 1
ATOM 626 O O . ALA A 1 84 ? -3.791 0.431 2.211 1.00 92.50 84 ALA A O 1
ATOM 627 N N . VAL A 1 85 ? -4.361 -0.974 3.878 1.00 95.56 85 VAL A N 1
ATOM 628 C CA . VAL A 1 85 ? -3.547 -2.119 3.419 1.00 95.56 85 VAL A CA 1
ATOM 629 C C . VAL A 1 85 ? -3.905 -2.496 1.982 1.00 95.56 85 VAL A C 1
ATOM 631 O O . VAL A 1 85 ? -3.023 -2.528 1.124 1.00 95.56 85 VAL A O 1
ATOM 634 N N . ASP A 1 86 ? -5.192 -2.702 1.691 1.00 95.94 86 ASP A N 1
ATOM 635 C CA . ASP A 1 86 ? -5.651 -3.058 0.341 1.00 95.94 86 ASP A CA 1
ATOM 636 C C . ASP A 1 86 ? -5.269 -1.993 -0.701 1.00 95.94 86 ASP A C 1
ATOM 638 O O . ASP A 1 86 ? -4.851 -2.316 -1.817 1.00 95.94 86 ASP A O 1
ATOM 642 N N . LEU A 1 87 ? -5.383 -0.711 -0.339 1.00 95.56 87 LEU A N 1
ATOM 643 C CA . LEU A 1 87 ? -5.007 0.404 -1.210 1.00 95.56 87 LEU A CA 1
ATOM 644 C C . LEU A 1 87 ? -3.498 0.452 -1.471 1.00 95.56 87 LEU A C 1
ATOM 646 O O . LEU A 1 87 ? -3.097 0.667 -2.615 1.00 95.56 87 LEU A O 1
ATOM 650 N N . PHE A 1 88 ? -2.665 0.235 -0.450 1.00 91.12 88 PHE A N 1
ATOM 651 C CA . PHE A 1 88 ? -1.212 0.210 -0.612 1.00 91.12 88 PHE A CA 1
ATOM 652 C C . PHE A 1 88 ? -0.760 -0.942 -1.505 1.00 91.12 88 PHE A C 1
ATOM 654 O O . PHE A 1 88 ? 0.009 -0.711 -2.436 1.00 91.12 88 PHE A O 1
ATOM 661 N N . LEU A 1 89 ? -1.285 -2.150 -1.285 1.00 93.75 89 LEU A N 1
AT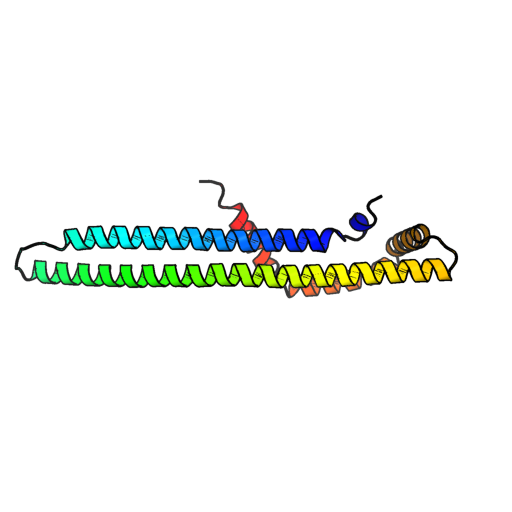OM 662 C CA . LEU A 1 89 ? -0.949 -3.321 -2.098 1.00 93.75 89 LEU A CA 1
ATOM 663 C C . LEU A 1 89 ? -1.365 -3.131 -3.559 1.00 93.75 89 LEU A C 1
ATOM 665 O O . LEU A 1 89 ? -0.598 -3.427 -4.477 1.00 93.75 89 LEU A O 1
ATOM 669 N N . ARG A 1 90 ? -2.560 -2.578 -3.789 1.00 95.75 90 ARG A N 1
ATOM 670 C CA . ARG A 1 90 ? -3.024 -2.266 -5.142 1.00 95.75 90 ARG A CA 1
ATOM 671 C C . ARG A 1 90 ? -2.140 -1.218 -5.819 1.00 95.75 90 ARG A C 1
ATOM 673 O O . ARG A 1 90 ? -1.756 -1.410 -6.967 1.00 95.75 90 ARG A O 1
ATOM 680 N N . ALA A 1 91 ? -1.788 -0.145 -5.115 1.00 87.88 91 ALA A N 1
ATOM 681 C CA . ALA A 1 91 ? -0.901 0.885 -5.647 1.00 87.88 91 ALA A CA 1
ATOM 682 C C . ALA A 1 91 ? 0.503 0.333 -5.954 1.00 87.88 91 ALA A C 1
ATOM 684 O O . ALA A 1 91 ? 1.089 0.680 -6.978 1.00 87.88 91 ALA A O 1
ATOM 685 N N . ALA A 1 92 ? 1.032 -0.562 -5.113 1.00 85.25 92 ALA A N 1
ATOM 686 C CA . ALA A 1 92 ? 2.322 -1.211 -5.339 1.00 85.25 92 ALA A CA 1
ATOM 687 C C . ALA A 1 92 ? 2.324 -2.047 -6.626 1.00 85.25 92 ALA A C 1
ATOM 689 O O . ALA A 1 92 ? 3.313 -2.057 -7.361 1.00 85.25 92 ALA A O 1
ATOM 690 N N . GLU A 1 93 ? 1.224 -2.741 -6.907 1.00 92.94 93 GLU A N 1
ATOM 691 C CA . GLU A 1 93 ? 1.052 -3.512 -8.138 1.00 92.94 93 GLU A CA 1
ATOM 692 C C . GLU A 1 93 ? 0.888 -2.603 -9.367 1.00 92.94 93 GLU A C 1
ATOM 694 O O . GLU A 1 93 ? 1.536 -2.820 -10.390 1.00 92.94 93 GLU A O 1
ATOM 699 N N . GLU A 1 94 ? 0.097 -1.533 -9.260 1.00 90.62 94 GLU A N 1
ATOM 700 C CA . GLU A 1 94 ? -0.067 -0.548 -10.339 1.00 90.62 94 GLU A CA 1
ATOM 701 C C . GLU A 1 94 ? 1.273 0.121 -10.708 1.00 90.62 94 GLU A C 1
ATOM 703 O O . GLU A 1 94 ? 1.586 0.269 -11.893 1.00 90.62 94 GLU A O 1
ATOM 708 N N . ILE A 1 95 ? 2.113 0.452 -9.717 1.00 81.38 95 ILE A N 1
ATOM 709 C CA . ILE A 1 95 ? 3.464 0.989 -9.948 1.00 81.38 95 ILE A CA 1
ATOM 710 C C . ILE A 1 95 ? 4.341 -0.019 -10.689 1.00 81.38 95 ILE A C 1
ATOM 712 O O . ILE A 1 95 ? 5.001 0.361 -11.658 1.00 81.38 95 ILE A O 1
ATOM 716 N N . ARG A 1 96 ? 4.346 -1.291 -10.265 1.00 87.56 96 ARG A N 1
ATOM 717 C CA . ARG A 1 96 ? 5.120 -2.354 -10.928 1.00 87.56 96 ARG A CA 1
ATOM 718 C C . ARG A 1 96 ? 4.742 -2.471 -12.402 1.00 87.56 96 ARG A C 1
ATOM 720 O O . ARG A 1 96 ? 5.614 -2.393 -13.264 1.00 87.56 96 ARG A O 1
ATOM 727 N N . GLN A 1 97 ? 3.445 -2.553 -12.691 1.00 88.00 97 GLN A N 1
ATOM 728 C CA . GLN A 1 97 ? 2.934 -2.663 -14.059 1.00 88.00 97 GLN A CA 1
ATOM 729 C C . GLN A 1 97 ? 3.301 -1.450 -14.919 1.00 88.00 97 GLN A C 1
ATOM 731 O O . GLN A 1 97 ? 3.716 -1.601 -16.071 1.00 88.00 97 GLN A O 1
ATOM 736 N N . TRP A 1 98 ? 3.167 -0.240 -14.373 1.00 83.19 98 TRP A N 1
ATOM 737 C CA . TRP A 1 98 ? 3.488 0.981 -15.107 1.00 83.19 98 TRP A CA 1
ATOM 738 C C . TRP A 1 98 ? 4.982 1.085 -15.424 1.00 83.19 98 TRP A C 1
ATOM 740 O O . TRP A 1 98 ? 5.362 1.391 -16.555 1.00 83.19 98 TRP A O 1
ATOM 750 N N . VAL A 1 99 ? 5.829 0.770 -14.446 1.00 78.62 99 VAL A N 1
ATOM 751 C CA . VAL A 1 99 ? 7.289 0.790 -14.576 1.00 78.62 99 VAL A CA 1
ATOM 752 C C . VAL A 1 99 ? 7.777 -0.247 -15.582 1.00 78.62 99 VAL A C 1
ATOM 754 O O . VAL A 1 99 ? 8.615 0.079 -16.424 1.00 78.62 99 VAL A O 1
ATOM 757 N N . ASP A 1 100 ? 7.221 -1.458 -15.560 1.00 83.19 100 ASP A N 1
ATOM 758 C CA . ASP A 1 100 ? 7.530 -2.481 -16.560 1.00 83.19 100 ASP A CA 1
ATOM 759 C C . ASP A 1 100 ? 7.105 -2.038 -17.965 1.00 83.19 100 ASP A C 1
ATOM 761 O O . ASP A 1 100 ? 7.863 -2.197 -18.927 1.00 83.19 100 ASP A O 1
ATOM 765 N N . GLY A 1 101 ? 5.934 -1.404 -18.085 1.00 82.56 101 GLY A N 1
ATOM 766 C CA . GLY A 1 101 ? 5.465 -0.810 -19.336 1.00 82.56 101 GLY A CA 1
ATOM 767 C C . GLY A 1 101 ? 6.415 0.263 -19.879 1.00 82.56 101 GLY A C 1
ATOM 768 O O . GLY A 1 101 ? 6.757 0.243 -21.065 1.00 82.56 101 GLY A O 1
ATOM 769 N N . ILE A 1 102 ? 6.889 1.169 -19.017 1.00 72.81 102 ILE A N 1
ATOM 770 C CA . ILE A 1 102 ? 7.879 2.192 -19.385 1.00 72.81 102 ILE A CA 1
ATOM 771 C C . ILE A 1 102 ? 9.184 1.532 -19.823 1.00 72.81 102 ILE A C 1
ATOM 773 O O . ILE A 1 102 ? 9.700 1.857 -20.891 1.00 72.81 102 ILE A O 1
ATOM 777 N N . ALA A 1 103 ? 9.708 0.587 -19.044 1.00 75.44 103 ALA A N 1
ATOM 778 C CA . ALA A 1 103 ? 10.978 -0.061 -19.344 1.00 75.44 103 ALA A CA 1
ATOM 779 C C . ALA A 1 103 ? 10.944 -0.796 -20.697 1.00 75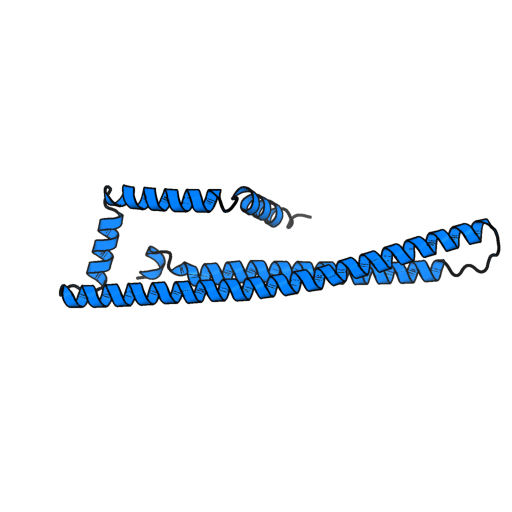.44 103 ALA A C 1
ATOM 781 O O . ALA A 1 103 ? 11.868 -0.648 -21.496 1.00 75.44 103 ALA A O 1
ATOM 782 N N . LEU A 1 104 ? 9.849 -1.501 -21.007 1.00 81.38 104 LEU A N 1
ATOM 783 C CA . LEU A 1 104 ?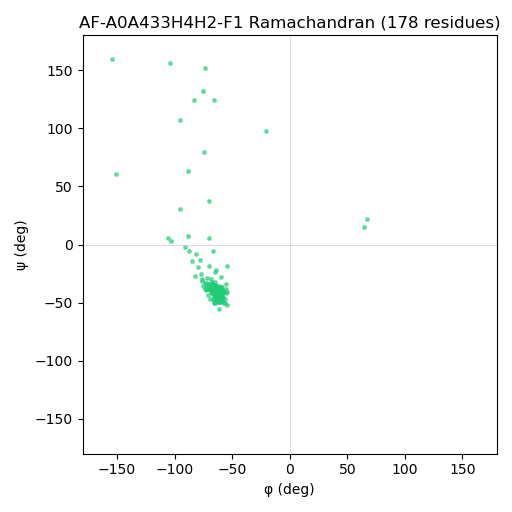 9.637 -2.134 -22.315 1.00 81.38 104 LEU A CA 1
ATOM 784 C C . LEU A 1 104 ? 9.578 -1.113 -23.459 1.00 81.38 104 LEU A C 1
ATOM 786 O O . LEU A 1 104 ? 10.150 -1.336 -24.530 1.00 81.38 104 LEU A O 1
ATOM 790 N N . ALA A 1 105 ? 8.902 0.019 -23.250 1.00 73.31 105 ALA A N 1
ATOM 791 C CA . ALA A 1 105 ? 8.853 1.086 -24.243 1.00 73.31 105 ALA A CA 1
ATOM 792 C C . ALA A 1 105 ? 10.250 1.678 -24.500 1.00 73.31 105 ALA A C 1
ATOM 794 O O . ALA A 1 105 ? 10.613 1.907 -25.659 1.00 73.31 105 ALA A O 1
ATOM 795 N N . MET A 1 106 ? 11.048 1.870 -23.445 1.00 72.06 106 MET A N 1
ATOM 796 C CA . MET A 1 106 ? 12.423 2.366 -23.540 1.00 72.06 106 MET A CA 1
ATOM 797 C C . MET A 1 106 ? 13.339 1.385 -24.278 1.00 72.06 106 MET A C 1
ATOM 799 O O . MET A 1 106 ? 14.034 1.800 -25.202 1.00 72.06 106 MET A O 1
ATOM 803 N N . GLU A 1 107 ? 13.270 0.087 -23.973 1.00 78.62 107 GLU A N 1
ATOM 804 C CA . GLU A 1 107 ? 13.996 -0.956 -24.716 1.00 78.62 107 GLU A CA 1
ATOM 805 C C . GLU A 1 107 ? 13.606 -0.979 -26.204 1.00 78.62 107 GLU A C 1
ATOM 807 O O . GLU A 1 107 ? 14.448 -1.143 -27.092 1.00 78.62 107 GLU A O 1
ATOM 812 N N . GLY A 1 108 ? 12.322 -0.767 -26.511 1.00 77.56 108 GLY A N 1
ATOM 813 C CA . GLY A 1 108 ? 11.840 -0.652 -27.887 1.00 77.56 108 GLY A CA 1
ATOM 814 C C . GLY A 1 108 ? 12.368 0.590 -28.617 1.00 77.56 108 GLY A C 1
ATOM 815 O O . GLY A 1 108 ? 12.599 0.552 -29.829 1.00 77.56 108 GLY A O 1
ATOM 816 N N . VAL A 1 109 ? 12.559 1.709 -27.916 1.00 73.06 109 VAL A N 1
ATOM 817 C CA . VAL A 1 109 ? 13.219 2.905 -28.464 1.00 73.06 109 VAL A CA 1
ATOM 818 C C . VAL A 1 109 ? 14.706 2.638 -28.693 1.00 73.06 109 VAL A C 1
ATOM 820 O O . VAL A 1 109 ? 15.189 2.898 -29.795 1.00 73.06 109 VAL A O 1
ATOM 823 N N . GLU A 1 110 ? 15.401 2.052 -27.719 1.00 72.88 110 GLU A N 1
ATOM 824 C CA . GLU A 1 110 ? 16.823 1.708 -27.815 1.00 72.88 110 GLU A CA 1
ATOM 825 C C . GLU A 1 110 ? 17.103 0.802 -29.019 1.00 72.88 110 GLU A C 1
ATOM 827 O O . GLU A 1 110 ? 17.936 1.131 -29.866 1.00 72.88 110 GLU A O 1
ATOM 832 N N . ARG A 1 111 ? 16.345 -0.291 -29.172 1.00 76.62 111 ARG A N 1
ATOM 833 C CA . ARG A 1 111 ? 16.512 -1.214 -30.303 1.00 76.62 111 ARG A CA 1
ATOM 834 C C . ARG A 1 111 ? 16.329 -0.510 -31.648 1.00 76.62 111 ARG A C 1
ATOM 836 O O . ARG A 1 111 ? 17.128 -0.707 -32.558 1.00 76.62 111 ARG A O 1
ATOM 843 N N . ARG A 1 112 ? 15.322 0.364 -31.769 1.00 73.00 112 ARG A N 1
ATOM 844 C CA . ARG A 1 112 ? 15.087 1.137 -33.001 1.00 73.00 112 ARG A CA 1
ATOM 845 C C . ARG A 1 112 ? 16.222 2.114 -33.304 1.00 73.00 112 ARG A C 1
ATOM 847 O O . ARG A 1 112 ? 16.561 2.279 -34.477 1.00 73.00 112 ARG A O 1
ATOM 854 N N . LEU A 1 113 ? 16.803 2.745 -32.284 1.00 71.62 113 LEU A N 1
ATOM 855 C CA . LEU A 1 113 ? 17.959 3.631 -32.441 1.00 71.62 113 LEU A CA 1
ATOM 856 C C . LEU A 1 113 ? 19.188 2.854 -32.917 1.00 71.62 113 LEU A C 1
ATOM 858 O O . LEU A 1 113 ? 19.819 3.267 -33.889 1.00 71.62 113 LEU A O 1
ATOM 862 N N . VAL A 1 114 ? 19.476 1.701 -32.307 1.00 74.00 114 VAL A N 1
ATOM 863 C CA . VAL A 1 114 ? 20.574 0.817 -32.724 1.00 74.00 114 VAL A CA 1
ATOM 864 C C . VAL A 1 114 ? 20.374 0.345 -34.164 1.00 74.00 114 VAL A C 1
ATOM 866 O O . VAL A 1 114 ? 21.269 0.517 -34.990 1.00 74.00 114 VAL A O 1
ATOM 869 N N . ASP A 1 115 ? 19.189 -0.155 -34.513 1.00 74.12 115 ASP A N 1
ATOM 870 C CA . ASP A 1 115 ? 18.878 -0.602 -35.876 1.00 74.12 115 ASP A CA 1
ATOM 871 C C . ASP A 1 115 ? 18.983 0.538 -36.899 1.00 74.12 115 ASP A C 1
ATOM 873 O O . ASP A 1 115 ? 19.380 0.335 -38.051 1.00 74.12 115 ASP A O 1
ATOM 877 N N . SER A 1 116 ? 18.599 1.758 -36.514 1.00 70.00 116 SER A N 1
ATOM 878 C CA . SER A 1 116 ? 18.759 2.942 -37.359 1.00 70.00 116 SER A CA 1
ATOM 879 C C . SER A 1 116 ? 20.235 3.282 -37.566 1.00 70.00 116 SER A C 1
ATOM 881 O O . SER A 1 116 ? 20.654 3.475 -38.709 1.00 70.00 116 SER A O 1
ATOM 883 N N . ALA A 1 117 ? 21.034 3.287 -36.497 1.00 68.69 117 ALA A N 1
ATOM 884 C CA . ALA A 1 117 ? 22.465 3.570 -36.546 1.00 68.69 117 ALA A CA 1
ATOM 885 C C . ALA A 1 117 ? 23.227 2.529 -37.379 1.00 68.69 117 ALA A C 1
ATOM 887 O O . ALA A 1 117 ? 24.045 2.895 -38.220 1.00 68.69 117 ALA A O 1
ATOM 888 N N . VAL A 1 118 ? 22.906 1.240 -37.222 1.00 70.56 118 VAL A N 1
ATOM 889 C CA . VAL A 1 118 ? 23.474 0.143 -38.024 1.00 70.56 118 VAL A CA 1
ATOM 890 C C . VAL A 1 118 ? 23.140 0.312 -39.503 1.00 70.56 118 VAL A C 1
ATOM 892 O O . VAL A 1 118 ? 24.024 0.201 -40.354 1.00 70.56 118 VAL A O 1
ATOM 895 N N . ARG A 1 119 ? 21.882 0.630 -39.829 1.00 71.19 119 ARG A N 1
ATOM 896 C CA . ARG A 1 119 ? 21.475 0.869 -41.220 1.00 71.19 119 ARG A CA 1
ATOM 897 C C . ARG A 1 119 ? 22.190 2.071 -41.826 1.00 71.19 119 ARG A C 1
ATOM 899 O O . ARG A 1 119 ? 22.696 1.950 -42.939 1.00 71.19 119 ARG A O 1
ATOM 906 N N . HIS A 1 120 ? 22.272 3.193 -41.114 1.00 68.94 120 HIS A N 1
ATOM 907 C CA . HIS A 1 120 ? 22.962 4.390 -41.605 1.00 68.94 120 HIS A CA 1
ATOM 908 C C . HIS A 1 120 ? 24.470 4.159 -41.761 1.00 68.94 120 HIS A C 1
ATOM 910 O O . HIS A 1 120 ? 25.041 4.579 -42.764 1.00 68.94 120 HIS A O 1
ATOM 916 N N . ALA A 1 121 ? 25.097 3.413 -40.847 1.00 66.69 121 ALA A N 1
ATOM 917 C CA . ALA A 1 121 ? 26.496 2.993 -40.950 1.00 66.69 121 ALA A CA 1
ATOM 918 C C . ALA A 1 121 ? 26.748 2.176 -42.221 1.00 66.69 121 ALA A C 1
ATOM 920 O O . ALA A 1 121 ? 27.641 2.501 -43.003 1.00 66.69 121 ALA A O 1
ATOM 921 N N . GLY A 1 122 ? 25.888 1.187 -42.483 1.00 70.19 122 GLY A N 1
ATOM 922 C CA . GLY A 1 122 ? 25.950 0.378 -43.699 1.00 70.19 122 GLY A CA 1
ATOM 923 C C . GLY A 1 122 ? 25.778 1.190 -44.988 1.00 70.19 122 GLY A C 1
ATOM 924 O O . GLY A 1 122 ? 26.482 0.928 -45.958 1.00 70.19 122 GLY A O 1
ATOM 925 N N . HIS A 1 123 ? 24.899 2.200 -45.002 1.00 70.00 123 HIS A N 1
ATOM 926 C CA . HIS A 1 123 ? 24.700 3.069 -46.174 1.00 70.00 123 HIS A CA 1
ATOM 927 C C . HIS A 1 123 ? 25.882 4.010 -46.424 1.00 70.00 123 HIS A C 1
ATOM 929 O O . HIS A 1 123 ? 26.196 4.315 -47.571 1.00 70.00 123 HIS A O 1
ATOM 935 N N . LEU A 1 124 ? 26.530 4.472 -45.357 1.00 73.56 124 LEU A N 1
ATOM 936 C CA . LEU A 1 124 ? 27.630 5.431 -45.423 1.00 73.56 124 LEU A CA 1
ATOM 937 C C . LEU A 1 124 ? 29.011 4.756 -45.529 1.00 73.56 124 LEU A C 1
ATOM 939 O O . LEU A 1 124 ? 30.019 5.450 -45.623 1.00 73.56 124 LEU A O 1
ATOM 943 N N . GLY A 1 125 ? 29.078 3.418 -45.507 1.00 72.00 125 GLY A N 1
ATOM 944 C CA . GLY A 1 125 ? 30.338 2.664 -45.558 1.00 72.00 125 GLY A CA 1
ATOM 945 C C . GLY A 1 125 ? 31.243 2.888 -44.341 1.00 72.00 125 GLY A C 1
ATOM 946 O O . GLY A 1 125 ? 32.427 2.556 -44.375 1.00 72.00 125 GLY A O 1
ATOM 947 N N . VAL A 1 126 ? 30.696 3.460 -43.270 1.00 69.31 126 VAL A N 1
ATOM 948 C CA . VAL A 1 126 ? 31.390 3.737 -42.012 1.00 69.31 126 VAL A CA 1
ATOM 949 C C . VAL A 1 126 ? 30.966 2.721 -40.965 1.00 69.31 126 VAL A C 1
ATOM 951 O O . VAL A 1 126 ? 29.903 2.111 -41.040 1.00 69.31 126 VAL A O 1
ATOM 954 N N . THR A 1 127 ? 31.807 2.512 -39.961 1.00 67.75 127 THR A N 1
ATOM 955 C CA . THR A 1 127 ? 31.454 1.611 -38.865 1.00 67.75 127 THR A CA 1
ATOM 956 C C . THR A 1 127 ? 30.416 2.256 -37.948 1.00 67.75 127 THR A C 1
ATOM 958 O O . THR A 1 127 ? 30.368 3.477 -37.779 1.00 67.75 127 THR A O 1
ATOM 961 N N . VAL A 1 128 ? 29.606 1.421 -37.303 1.00 55.00 128 VAL A N 1
ATOM 962 C CA . VAL A 1 128 ? 28.655 1.843 -36.264 1.00 55.00 128 VAL A CA 1
ATOM 963 C C . VAL A 1 128 ? 29.375 2.629 -35.164 1.00 55.00 128 VAL A C 1
ATOM 965 O O . VAL A 1 128 ? 28.909 3.690 -34.764 1.00 55.00 128 VAL A O 1
ATOM 968 N N . GLY A 1 129 ? 30.572 2.174 -34.772 1.00 55.25 129 GLY A N 1
ATOM 969 C CA . GLY A 1 129 ? 31.441 2.887 -33.836 1.00 55.25 129 GLY A CA 1
ATOM 970 C C . GLY A 1 129 ? 31.777 4.305 -34.298 1.00 55.25 129 GLY A C 1
ATOM 971 O O . GLY A 1 129 ? 31.597 5.235 -33.528 1.00 55.25 129 GLY A O 1
ATOM 972 N N . SER A 1 130 ? 32.158 4.500 -35.565 1.00 57.00 130 SER A N 1
ATOM 973 C CA . SER A 1 130 ? 32.463 5.839 -36.096 1.00 57.00 130 SER A CA 1
ATOM 974 C C . SER A 1 130 ? 31.249 6.765 -36.199 1.00 57.00 130 SER A C 1
ATOM 976 O O . SER A 1 130 ? 31.413 7.958 -35.986 1.00 57.00 130 SER A O 1
ATOM 978 N N . ILE A 1 131 ? 30.038 6.256 -36.463 1.00 58.12 131 ILE A N 1
ATOM 979 C CA . ILE A 1 131 ? 28.820 7.087 -36.395 1.00 58.12 131 ILE A CA 1
ATOM 980 C C . ILE A 1 131 ? 28.554 7.532 -34.960 1.00 58.12 131 ILE A C 1
ATOM 982 O O . ILE A 1 131 ? 28.212 8.689 -34.738 1.00 58.12 131 ILE A O 1
ATOM 986 N N . PHE A 1 132 ? 28.733 6.637 -33.988 1.00 56.38 132 PHE A N 1
ATOM 987 C CA . PHE A 1 132 ? 28.523 6.967 -32.582 1.00 56.38 132 PHE A CA 1
ATOM 988 C C . PHE A 1 132 ? 29.589 7.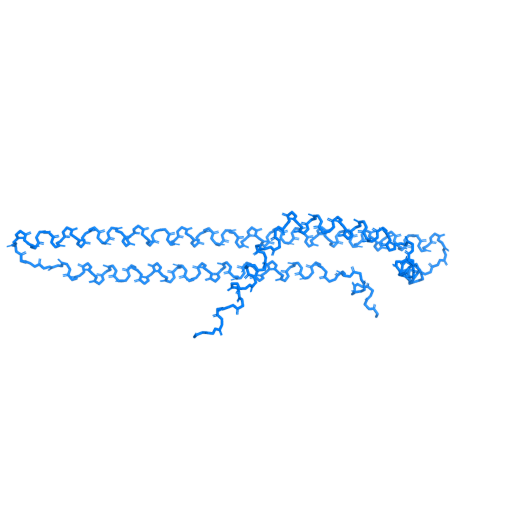913 -32.028 1.00 56.38 132 PHE A C 1
ATOM 990 O O . PHE A 1 132 ? 29.234 8.822 -31.285 1.00 56.38 132 PHE A O 1
ATOM 997 N N . THR A 1 133 ? 30.855 7.770 -32.428 1.00 58.09 133 THR A N 1
ATOM 998 C CA . THR A 1 133 ? 31.902 8.755 -32.116 1.00 58.09 133 THR A CA 1
ATOM 999 C C . THR A 1 133 ? 31.569 10.106 -32.739 1.00 58.09 133 THR A C 1
ATOM 1001 O O . THR A 1 133 ? 31.624 11.110 -32.050 1.00 58.09 133 THR A O 1
ATOM 1004 N N . HIS A 1 134 ? 31.112 10.138 -33.994 1.00 57.44 134 HIS A N 1
ATOM 1005 C CA . HIS A 1 134 ? 30.764 11.395 -34.656 1.00 57.44 134 HIS A CA 1
ATOM 1006 C C . HIS A 1 134 ? 29.513 12.060 -34.064 1.00 57.44 134 HIS A C 1
ATOM 1008 O O . HIS A 1 134 ? 29.473 13.275 -33.951 1.00 57.44 134 HIS A O 1
ATOM 1014 N N . LEU A 1 135 ? 28.508 11.287 -33.639 1.00 54.69 135 LEU A N 1
ATOM 1015 C CA . LEU A 1 135 ? 27.353 11.796 -32.890 1.00 54.69 135 LEU A CA 1
ATOM 1016 C C . LEU A 1 135 ? 27.756 12.332 -31.517 1.00 54.69 135 LEU A C 1
ATOM 1018 O O . LEU A 1 135 ? 27.217 13.345 -31.093 1.00 54.69 135 LEU A O 1
ATOM 1022 N N . HIS A 1 136 ? 28.687 11.670 -30.832 1.00 54.94 136 HIS A N 1
ATOM 1023 C CA . HIS A 1 136 ? 29.220 12.140 -29.558 1.00 54.94 136 HIS A CA 1
ATOM 1024 C C . HIS A 1 136 ? 30.004 13.447 -29.739 1.00 54.94 136 HIS A C 1
ATOM 1026 O O . HIS A 1 136 ? 29.679 14.428 -29.082 1.00 54.94 136 HIS A O 1
ATOM 1032 N N . ASP A 1 137 ? 30.910 13.503 -30.719 1.00 56.44 137 ASP A N 1
ATOM 1033 C CA . ASP A 1 137 ? 31.653 14.714 -31.093 1.00 56.44 137 ASP A CA 1
ATOM 1034 C C . ASP A 1 137 ? 30.707 15.853 -31.518 1.00 56.44 137 ASP A C 1
ATOM 1036 O O . ASP A 1 137 ? 30.946 17.020 -31.220 1.00 56.44 137 ASP A O 1
ATOM 1040 N N . MET A 1 138 ? 29.600 15.523 -32.194 1.00 52.53 138 MET A N 1
ATOM 1041 C CA . MET A 1 138 ? 28.582 16.487 -32.618 1.00 52.53 138 MET A CA 1
ATOM 1042 C C . MET A 1 138 ? 27.686 16.946 -31.459 1.00 52.53 138 MET A C 1
ATOM 1044 O O . MET A 1 138 ? 27.210 18.072 -31.486 1.00 52.53 138 MET A O 1
ATOM 1048 N N . LEU A 1 139 ? 27.458 16.117 -30.435 1.00 50.91 139 LEU A N 1
ATOM 1049 C CA . LEU A 1 139 ? 26.767 16.504 -29.195 1.00 50.91 139 LEU A CA 1
ATOM 1050 C C . LEU A 1 139 ? 27.675 17.322 -28.262 1.00 50.91 139 LEU A C 1
ATOM 1052 O O . LEU A 1 139 ? 27.174 18.125 -27.477 1.00 50.91 139 LEU A O 1
ATOM 1056 N N . GLU A 1 140 ? 28.993 17.156 -28.373 1.00 53.09 140 GLU A N 1
ATOM 1057 C CA . GLU A 1 140 ? 29.992 18.017 -27.733 1.00 53.09 140 GLU A CA 1
ATOM 1058 C C . GLU A 1 140 ? 30.263 19.318 -28.522 1.00 53.09 140 GLU A C 1
ATOM 1060 O O . GLU A 1 140 ? 30.905 20.232 -27.994 1.00 53.09 140 GLU A O 1
ATOM 1065 N N . ASP A 1 141 ? 29.724 19.462 -29.744 1.00 55.22 141 ASP A N 1
ATOM 1066 C CA . ASP A 1 141 ? 29.782 20.705 -30.523 1.00 55.22 141 ASP A CA 1
ATOM 1067 C C . ASP A 1 141 ? 28.959 21.813 -29.822 1.00 55.22 141 ASP A C 1
ATOM 1069 O O . ASP A 1 141 ? 27.750 21.655 -29.594 1.00 55.22 141 ASP A O 1
ATOM 1073 N N . PRO A 1 142 ? 29.560 22.981 -29.517 1.00 54.19 142 PRO A N 1
ATOM 1074 C CA . PRO A 1 142 ? 28.869 24.103 -28.888 1.00 54.19 142 PRO A CA 1
ATOM 1075 C C . PRO A 1 142 ? 27.608 24.584 -29.626 1.00 54.19 142 PRO A C 1
ATOM 1077 O O . PRO A 1 142 ? 26.784 25.257 -29.014 1.00 54.19 142 PRO A O 1
ATOM 1080 N N . ARG A 1 143 ? 27.426 24.256 -30.913 1.00 51.28 143 ARG A N 1
ATOM 1081 C CA . ARG A 1 143 ? 26.206 24.577 -31.678 1.00 51.28 143 ARG A CA 1
ATOM 1082 C C . ARG A 1 143 ? 25.059 23.582 -31.470 1.00 51.28 143 ARG A C 1
ATOM 1084 O O . ARG A 1 143 ? 23.903 23.977 -31.581 1.00 51.28 143 ARG A O 1
ATOM 1091 N N . ALA A 1 144 ? 25.348 22.321 -31.140 1.00 48.94 144 ALA A N 1
ATOM 1092 C CA . ALA A 1 144 ? 24.339 21.332 -30.739 1.00 48.94 144 ALA A CA 1
ATOM 1093 C C . ALA A 1 144 ? 23.913 21.504 -29.272 1.00 48.94 144 ALA A C 1
ATOM 1095 O O . ALA A 1 144 ? 22.822 21.086 -28.878 1.00 48.94 144 ALA A O 1
ATOM 1096 N N . ARG A 1 145 ? 24.742 22.199 -28.483 1.00 50.16 145 ARG A N 1
ATOM 1097 C CA . ARG A 1 145 ? 24.453 22.608 -27.106 1.00 50.16 145 ARG A CA 1
ATOM 1098 C C . ARG A 1 145 ? 23.155 23.408 -26.986 1.00 50.16 145 ARG A C 1
ATOM 1100 O O . ARG A 1 145 ? 22.431 23.193 -26.032 1.00 50.16 145 ARG A O 1
ATOM 1107 N N . THR A 1 146 ? 22.802 24.226 -27.979 1.00 49.00 146 THR A N 1
ATOM 1108 C CA . THR A 1 146 ? 21.536 24.983 -27.996 1.00 49.00 146 THR A CA 1
ATOM 1109 C C . THR A 1 146 ? 20.308 24.075 -28.151 1.00 49.00 146 THR A C 1
ATOM 1111 O O . THR A 1 146 ? 19.296 24.294 -27.500 1.00 49.00 146 THR A O 1
ATOM 1114 N N . ALA A 1 147 ? 20.401 22.997 -28.939 1.00 45.94 147 ALA A N 1
ATOM 1115 C CA . ALA A 1 147 ? 19.328 22.001 -29.049 1.00 45.94 147 ALA A CA 1
ATOM 1116 C C . ALA A 1 147 ? 19.224 21.120 -27.786 1.00 45.94 147 ALA A C 1
ATOM 1118 O O . ALA A 1 147 ? 18.133 20.719 -2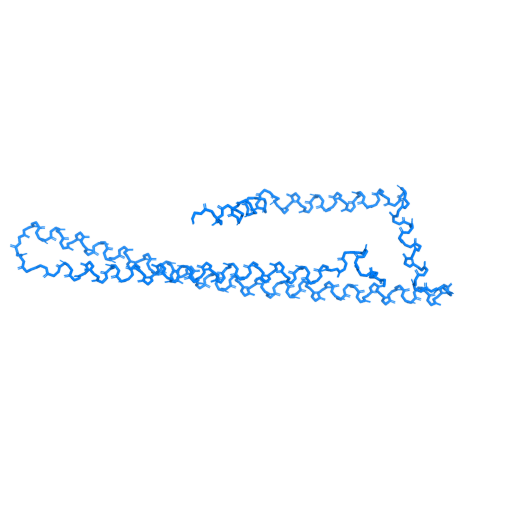7.385 1.00 45.94 147 ALA A O 1
ATOM 1119 N N . LEU A 1 148 ? 20.356 20.850 -27.127 1.00 44.47 148 LEU A N 1
ATOM 1120 C CA . LEU A 1 148 ? 20.404 20.215 -25.806 1.00 44.47 148 LEU A CA 1
ATOM 1121 C C . LEU A 1 148 ? 19.923 21.146 -24.683 1.00 44.47 148 LEU A C 1
ATOM 1123 O O . LEU A 1 148 ? 19.381 20.652 -23.703 1.00 44.47 148 LEU A O 1
ATOM 1127 N N . GLU A 1 149 ? 20.074 22.462 -24.819 1.00 48.59 149 GLU A N 1
ATOM 1128 C CA . GLU A 1 149 ? 19.505 23.479 -23.926 1.00 48.59 149 GLU A CA 1
ATOM 1129 C C . GLU A 1 149 ? 17.994 23.609 -24.134 1.00 48.59 149 GLU A C 1
ATOM 1131 O O . GLU A 1 149 ? 17.274 23.725 -23.153 1.00 48.59 149 GLU A O 1
ATOM 1136 N N . GLU A 1 150 ? 17.480 23.489 -25.362 1.00 42.91 150 GLU A N 1
ATOM 1137 C CA . GLU A 1 150 ? 16.033 23.414 -25.628 1.00 42.91 150 GLU A CA 1
ATOM 1138 C C . GLU A 1 150 ? 15.410 22.107 -25.110 1.00 42.91 150 GLU A C 1
ATOM 1140 O O . GLU A 1 150 ? 14.340 22.128 -24.500 1.00 42.91 150 GLU A O 1
ATOM 1145 N N . LEU A 1 151 ? 16.088 20.964 -25.274 1.00 41.91 151 LEU A N 1
ATOM 1146 C CA . LEU A 1 151 ? 15.697 19.699 -24.633 1.00 41.91 151 LEU A CA 1
ATOM 1147 C C . LEU A 1 151 ? 15.877 19.749 -23.110 1.00 41.91 151 LEU A C 1
ATOM 1149 O O . LEU A 1 151 ? 15.091 19.153 -22.377 1.00 41.91 151 LEU A O 1
ATOM 1153 N N . GLY A 1 152 ? 16.880 20.487 -22.638 1.00 44.56 152 GLY A N 1
ATOM 1154 C CA . GLY A 1 152 ? 17.124 20.808 -21.239 1.00 44.56 152 GLY A CA 1
ATOM 1155 C C . GLY A 1 152 ? 15.992 21.641 -20.655 1.00 44.56 152 GLY A C 1
ATOM 1156 O O . GLY A 1 152 ? 15.500 21.283 -19.599 1.00 44.56 152 GLY A O 1
ATOM 1157 N N . HIS A 1 153 ? 15.496 22.646 -21.379 1.00 43.12 153 HIS A N 1
ATOM 1158 C CA . HIS A 1 153 ? 14.316 23.438 -21.037 1.00 43.12 153 HIS A CA 1
ATOM 1159 C C . HIS A 1 153 ? 13.028 22.623 -21.114 1.00 43.12 153 HIS A C 1
ATOM 1161 O O . HIS A 1 153 ? 12.171 22.781 -20.258 1.00 43.12 153 HIS A O 1
ATOM 1167 N N . LEU A 1 154 ? 12.872 21.710 -22.077 1.00 38.41 154 LEU A N 1
ATOM 1168 C CA . LEU A 1 154 ? 11.735 20.781 -22.099 1.00 38.41 154 LEU A CA 1
ATOM 1169 C C . LEU A 1 154 ? 11.772 19.814 -20.911 1.00 38.41 154 LEU A C 1
ATOM 1171 O O . LEU A 1 154 ? 10.728 19.519 -20.335 1.00 38.41 154 LEU A O 1
ATOM 1175 N N . ARG A 1 155 ? 12.964 19.367 -20.504 1.00 41.84 155 ARG A N 1
ATOM 1176 C CA . ARG A 1 155 ? 13.184 18.607 -19.271 1.00 41.84 155 ARG A CA 1
ATOM 1177 C C . ARG A 1 155 ? 12.950 19.464 -18.027 1.00 41.84 155 ARG A C 1
ATOM 1179 O O . ARG A 1 155 ? 12.363 18.958 -17.089 1.00 41.84 155 ARG A O 1
ATOM 1186 N N . GLU A 1 156 ? 13.332 20.736 -18.024 1.00 43.56 156 GLU A N 1
ATOM 1187 C CA . GLU A 1 156 ? 13.107 21.687 -16.927 1.00 43.56 156 GLU A CA 1
ATOM 1188 C C . GLU A 1 156 ? 11.621 22.024 -16.781 1.00 43.56 156 GLU A C 1
ATOM 1190 O O . GLU A 1 156 ? 11.115 22.084 -15.673 1.00 43.56 156 GLU A O 1
ATOM 1195 N N . VAL A 1 157 ? 10.892 22.169 -17.890 1.00 41.56 157 VAL A N 1
ATOM 1196 C CA . VAL A 1 157 ? 9.432 22.323 -17.930 1.00 41.56 157 VAL A CA 1
ATOM 1197 C C . VAL A 1 157 ? 8.755 21.028 -17.483 1.00 41.56 157 VAL A C 1
ATOM 1199 O O . VAL A 1 157 ? 7.792 21.072 -16.723 1.00 41.56 157 VAL A O 1
ATOM 1202 N N . TYR A 1 158 ? 9.274 19.865 -17.884 1.00 37.47 158 TYR A N 1
ATOM 1203 C CA . TYR A 1 158 ? 8.788 18.572 -17.405 1.00 37.47 158 TYR A CA 1
ATOM 1204 C C . TYR A 1 158 ? 9.066 18.381 -15.907 1.00 37.47 158 TYR A C 1
ATOM 1206 O O . TYR A 1 158 ? 8.177 17.945 -15.188 1.00 37.47 158 TYR A O 1
ATOM 1214 N N . GLU A 1 159 ? 10.241 18.766 -15.407 1.00 42.84 159 GLU A N 1
ATOM 1215 C CA . GLU A 1 159 ? 10.604 18.774 -13.985 1.00 42.84 159 GLU A CA 1
ATOM 1216 C C . GLU A 1 159 ? 9.774 19.816 -13.212 1.00 42.84 159 GLU A C 1
ATOM 1218 O O . GLU A 1 159 ? 9.296 19.509 -12.132 1.00 42.84 159 GLU A O 1
ATOM 1223 N N . GLN A 1 160 ? 9.481 20.996 -13.768 1.00 43.03 160 GLN A N 1
ATOM 1224 C CA . GLN A 1 160 ? 8.606 22.012 -13.159 1.00 43.03 160 GLN A CA 1
ATOM 1225 C C . GLN A 1 160 ? 7.137 21.567 -13.079 1.00 43.03 160 GLN A C 1
ATOM 1227 O O . GLN A 1 160 ? 6.454 21.883 -12.105 1.00 43.03 160 GLN A O 1
ATOM 1232 N N . VAL A 1 161 ? 6.645 20.817 -14.071 1.00 39.56 161 VAL A N 1
ATOM 1233 C CA . VAL A 1 161 ? 5.306 20.198 -14.047 1.00 39.56 161 VAL A CA 1
ATOM 1234 C C . VAL A 1 161 ? 5.285 18.967 -13.126 1.00 39.56 161 VAL A C 1
ATOM 1236 O O . VAL A 1 161 ? 4.284 18.704 -12.459 1.00 39.56 161 VAL A O 1
ATOM 1239 N N . SER A 1 162 ? 6.409 18.257 -13.012 1.00 46.88 162 SER A N 1
ATOM 1240 C CA . SER A 1 162 ? 6.636 17.134 -12.095 1.00 46.88 162 SER A CA 1
ATOM 1241 C C . SER A 1 162 ? 7.157 17.639 -10.748 1.00 46.88 162 SER A C 1
ATOM 1243 O O . SER A 1 162 ? 8.290 17.348 -10.388 1.00 46.88 162 SER A O 1
ATOM 1245 N N . GLN A 1 163 ? 6.346 18.427 -10.030 1.00 47.69 163 GLN A N 1
ATOM 1246 C CA . GLN A 1 163 ? 6.696 19.135 -8.783 1.00 47.69 163 GLN A CA 1
ATOM 1247 C C . GLN A 1 163 ? 7.917 18.551 -8.024 1.00 47.69 163 GLN A C 1
ATOM 1249 O O . GLN A 1 163 ? 7.770 17.613 -7.230 1.00 47.69 163 GLN A O 1
ATOM 1254 N N . PRO A 1 164 ? 9.123 19.127 -8.202 1.00 46.81 164 PRO A N 1
ATOM 1255 C CA . PRO A 1 164 ? 10.357 18.654 -7.572 1.00 46.81 164 PRO A CA 1
ATOM 1256 C C . PRO A 1 164 ? 10.301 18.812 -6.053 1.00 46.81 164 PRO A C 1
ATOM 1258 O O . PRO A 1 164 ? 10.954 18.081 -5.317 1.00 46.81 164 PRO A O 1
ATOM 1261 N N . GLU A 1 165 ? 9.466 19.731 -5.569 1.00 48.59 165 GLU A N 1
ATOM 1262 C CA . GLU A 1 165 ? 9.187 19.939 -4.151 1.00 48.59 165 GLU A CA 1
ATOM 1263 C C . GLU A 1 165 ? 8.494 18.726 -3.510 1.00 48.59 165 GLU A C 1
ATOM 1265 O O . GLU A 1 165 ? 8.786 18.408 -2.357 1.00 48.59 165 GLU A O 1
ATOM 1270 N N . MET A 1 166 ? 7.664 17.982 -4.258 1.00 44.16 166 MET A N 1
ATOM 1271 C CA . MET A 1 166 ? 7.102 16.715 -3.777 1.00 44.16 166 MET A CA 1
ATOM 1272 C C . MET A 1 166 ? 8.155 15.609 -3.730 1.00 44.16 166 MET A C 1
ATOM 1274 O O . MET A 1 166 ? 8.170 14.851 -2.767 1.00 44.16 166 MET A O 1
ATOM 1278 N N . LEU A 1 167 ? 9.068 15.536 -4.705 1.00 43.56 167 LEU A N 1
ATOM 1279 C CA . LEU A 1 167 ? 10.138 14.529 -4.734 1.00 43.56 167 LEU A CA 1
ATOM 1280 C C . LEU A 1 167 ? 11.239 14.802 -3.700 1.00 43.56 167 LEU A C 1
ATOM 1282 O O . LEU A 1 167 ? 11.692 13.873 -3.041 1.00 43.56 167 LEU A O 1
ATOM 1286 N N . VAL A 1 168 ? 11.626 16.061 -3.488 1.00 48.12 168 VAL A N 1
ATOM 1287 C CA . VAL A 1 168 ? 12.576 16.475 -2.440 1.00 48.12 168 VAL A CA 1
ATOM 1288 C C . VAL A 1 168 ? 11.924 16.423 -1.053 1.00 48.12 168 VAL A C 1
ATOM 1290 O O . VAL A 1 168 ? 12.587 16.076 -0.074 1.00 48.12 168 VAL A O 1
ATOM 1293 N N . GLY A 1 169 ? 10.619 16.703 -0.958 1.00 47.12 169 GLY A N 1
ATOM 1294 C CA . GLY A 1 169 ? 9.810 16.464 0.239 1.00 47.12 169 GLY A CA 1
ATOM 1295 C C . GLY A 1 169 ? 9.746 14.978 0.601 1.00 47.12 169 GLY A C 1
ATOM 1296 O O . GLY A 1 169 ? 10.022 14.621 1.746 1.00 47.12 169 GLY A O 1
ATOM 1297 N N . LEU A 1 170 ? 9.502 14.108 -0.385 1.00 40.16 170 LEU A N 1
ATOM 1298 C CA . LEU A 1 170 ? 9.586 12.651 -0.255 1.00 40.16 170 LEU A CA 1
ATOM 1299 C C . LEU A 1 170 ? 11.000 12.208 0.122 1.00 40.16 170 LEU A C 1
ATOM 1301 O O . LEU A 1 170 ? 11.156 11.452 1.068 1.00 40.16 170 LEU A O 1
ATOM 1305 N N . GLN A 1 171 ? 12.044 12.720 -0.526 1.00 42.84 171 GLN A N 1
ATOM 1306 C CA . GLN A 1 171 ? 13.430 12.351 -0.233 1.00 42.84 171 GLN A CA 1
ATOM 1307 C C . GLN A 1 171 ? 13.869 12.785 1.178 1.00 42.84 171 GLN A C 1
ATOM 1309 O O . GLN A 1 171 ? 14.562 12.033 1.858 1.00 42.84 171 GLN A O 1
ATOM 1314 N N . ARG A 1 172 ? 13.434 13.954 1.678 1.00 46.44 172 ARG A N 1
ATOM 1315 C CA . ARG A 1 172 ? 13.661 14.362 3.081 1.00 46.44 172 ARG A CA 1
ATOM 1316 C C . ARG A 1 172 ? 12.853 13.536 4.076 1.00 46.44 172 ARG A C 1
ATOM 1318 O O . ARG A 1 172 ? 13.383 13.210 5.135 1.00 46.44 172 ARG A O 1
ATOM 1325 N N . ALA A 1 173 ? 11.611 13.186 3.748 1.00 49.41 173 ALA A N 1
ATOM 1326 C CA . ALA A 1 173 ? 10.796 12.294 4.571 1.00 49.41 173 ALA A CA 1
ATOM 1327 C C . ALA A 1 173 ? 11.379 10.866 4.620 1.00 49.41 173 ALA A C 1
ATOM 1329 O O . ALA A 1 173 ? 11.347 10.228 5.668 1.00 49.41 173 ALA A O 1
ATOM 1330 N N . LEU A 1 174 ? 11.978 10.398 3.518 1.00 40.72 174 LEU A N 1
ATOM 1331 C CA . LEU A 1 174 ? 12.618 9.085 3.381 1.00 40.72 174 LEU A CA 1
ATOM 1332 C C . LEU A 1 174 ? 13.991 9.008 4.075 1.00 40.72 174 LEU A C 1
ATOM 1334 O O . LEU A 1 174 ? 14.312 7.982 4.665 1.00 40.72 174 LEU A O 1
ATOM 1338 N N . SER A 1 175 ? 14.785 10.083 4.073 1.00 45.72 175 SER A N 1
ATOM 1339 C CA . SER A 1 175 ? 16.108 10.107 4.727 1.00 45.72 175 SER A CA 1
ATOM 1340 C C . SER A 1 175 ? 16.062 10.436 6.227 1.00 45.72 175 SER A C 1
ATOM 1342 O O . SER A 1 175 ? 17.051 10.243 6.930 1.00 45.72 175 SER A O 1
ATOM 1344 N N . GLY A 1 176 ? 14.936 10.949 6.736 1.00 40.34 176 GLY A N 1
ATOM 1345 C CA . GLY A 1 176 ? 14.779 11.380 8.130 1.00 40.34 176 GLY A CA 1
ATOM 1346 C C . GLY A 1 176 ? 14.349 10.301 9.133 1.00 40.34 176 GLY A C 1
ATOM 1347 O O . GLY A 1 176 ? 14.298 10.596 10.324 1.00 40.34 176 GLY A O 1
ATOM 1348 N N . SER A 1 177 ? 14.034 9.072 8.700 1.00 43.69 177 SER A N 1
ATOM 1349 C CA . SER A 1 177 ? 13.446 8.038 9.576 1.00 43.69 177 SER A CA 1
ATOM 1350 C C . SER A 1 177 ? 14.410 6.932 10.045 1.00 43.69 177 SER A C 1
ATOM 1352 O O . SER A 1 177 ? 13.985 6.042 10.775 1.00 43.69 177 SER A O 1
ATOM 1354 N N . GLN A 1 178 ? 15.704 6.989 9.707 1.00 43.38 178 GLN A N 1
ATOM 1355 C CA . GLN A 1 178 ? 16.714 6.021 10.186 1.00 43.38 178 GLN A CA 1
ATOM 1356 C C . GLN A 1 178 ? 17.493 6.480 11.431 1.00 43.38 178 GLN A C 1
ATOM 1358 O O . GLN A 1 178 ? 18.653 6.122 11.620 1.00 43.38 178 GLN A O 1
ATOM 1363 N N . GLY A 1 179 ? 16.880 7.281 12.301 1.00 46.50 179 GLY A N 1
ATOM 1364 C CA . GLY A 1 179 ? 17.577 7.806 13.472 1.00 46.50 179 GLY A CA 1
ATOM 1365 C C . GLY A 1 179 ? 16.681 8.077 14.665 1.00 46.50 179 GLY A C 1
ATOM 1366 O O . GLY A 1 179 ? 16.632 9.222 15.109 1.00 46.50 179 GLY A O 1
ATOM 1367 N N . ARG A 1 180 ? 16.010 7.044 15.184 1.00 37.38 180 ARG A N 1
ATOM 1368 C CA . ARG A 1 180 ? 15.739 6.862 16.619 1.00 37.38 180 ARG A CA 1
ATOM 1369 C C . ARG A 1 180 ? 15.701 5.382 16.954 1.00 37.38 180 ARG A C 1
ATOM 1371 O O . ARG A 1 180 ? 15.090 4.639 16.161 1.00 37.38 180 ARG A O 1
#

Secondary structure (DSSP, 8-state):
--HHHHTTTTHHHHHHHHHHHHHHHHHHHHHHHHHHHHHHHHHHHHHHHHT-----SHHHHHHHHHHHHHHHHHHHHHHHHHHHHHHHHHHHHHHHHHHHHHHHHHHHHHHHHHHHHHHHHHHHT--HHHHHHHHHHHHSSTTTHHHHHHHHHHHHHHHHHS-HHHHHHHHHHHHSSS--

Radius of gyration: 28.82 Å; Cα contacts (8 Å, |Δi|>4): 92; chains: 1; bounding box: 59×33×86 Å

Foldseek 3Di:
DPLCVVVVVCVLVVLLVVLLVLLVVLLVLLVVLLVVLVVLVVVLVVLVVVLPDPDDDPVNVVVNVVNVVVSVVSVVSSVVSNVSSVVSNVVSVVSNVVSNVVSVVSVVVVVVVLVVLCVVCVVVVHDSVVSSVVVVVVCVPPVVVVVVVVVVVVVVVVCVVVPVCVVVVVVCVVVVPPDD